Protein AF-A0AAW0PRA4-F1 (afdb_monomer)

pLDDT: mean 81.27, std 17.85, range [42.19, 98.56]

Solvent-accessible surface area (backbone atoms only — not comparable to full-atom values): 15685 Å² total; per-residue (Å²): 107,70,70,60,46,51,56,55,10,50,74,73,31,59,32,82,50,94,72,77,78,51,72,70,55,44,52,52,50,52,54,50,29,52,55,45,23,36,55,44,23,24,55,38,42,51,52,34,58,35,82,82,39,16,77,76,32,41,48,60,44,50,68,44,48,72,47,41,37,92,53,56,80,51,50,32,71,70,44,40,49,58,37,54,46,42,21,67,52,46,32,43,40,76,63,8,44,39,50,68,56,44,51,52,49,53,53,50,52,52,49,50,49,28,37,36,20,42,76,48,80,43,69,82,35,68,42,14,42,58,47,42,49,14,42,65,63,72,78,35,41,53,34,82,83,40,62,65,15,63,75,72,53,36,34,62,69,50,68,77,35,70,53,42,76,57,52,46,69,33,85,58,94,70,55,61,65,71,81,57,56,82,73,65,72,75,58,48,57,52,52,52,50,46,53,52,48,47,54,49,46,53,53,43,55,49,47,54,53,41,55,58,48,47,55,50,47,51,52,47,52,52,52,50,49,52,51,50,48,54,53,47,50,54,51,50,53,52,48,52,54,52,51,49,52,52,52,50,50,53,52,49,53,55,53,50,54,56,50,49,54,54,50,51,54,52,54,50,55,53,50,50,55,52,49,53,55,50,48,55,49,52,50,52,52,51,53,58,59,57,64,73,76,115

Structure (mmCIF, N/CA/C/O backbone):
data_AF-A0AAW0PRA4-F1
#
_entry.id   AF-A0AAW0PRA4-F1
#
loop_
_atom_site.group_PDB
_atom_site.id
_atom_site.type_symbol
_atom_site.label_atom_id
_atom_site.label_alt_id
_atom_site.label_comp_id
_atom_site.label_asym_id
_atom_site.label_entity_id
_atom_site.label_seq_id
_atom_site.pdbx_PDB_ins_code
_atom_site.Cartn_x
_atom_site.Cartn_y
_atom_site.Cartn_z
_atom_site.occupancy
_atom_site.B_iso_or_equiv
_atom_site.auth_seq_id
_atom_site.auth_comp_id
_atom_site.auth_asym_id
_atom_site.auth_atom_id
_atom_site.pdbx_PDB_model_num
ATOM 1 N N . MET A 1 1 ? 16.600 -15.112 -0.645 1.00 71.88 1 MET A N 1
ATOM 2 C CA . MET A 1 1 ? 15.653 -14.468 -1.584 1.00 71.88 1 MET A CA 1
ATOM 3 C C . MET A 1 1 ? 16.364 -13.743 -2.718 1.00 71.88 1 MET A C 1
ATOM 5 O O . MET A 1 1 ? 16.127 -14.129 -3.848 1.00 71.88 1 MET A O 1
ATOM 9 N N . VAL A 1 2 ? 17.264 -12.786 -2.457 1.00 82.88 2 VAL A N 1
ATOM 10 C CA . VAL A 1 2 ? 17.938 -11.990 -3.512 1.00 82.88 2 VAL A CA 1
ATOM 11 C C . VAL A 1 2 ? 18.655 -12.845 -4.568 1.00 82.88 2 VAL A C 1
ATOM 13 O O . VAL A 1 2 ? 18.430 -12.649 -5.754 1.00 82.88 2 VAL A O 1
ATOM 16 N N . VAL A 1 3 ? 19.438 -13.850 -4.158 1.00 88.12 3 VAL A N 1
ATOM 17 C CA . VAL A 1 3 ? 20.139 -14.756 -5.097 1.00 88.12 3 VAL A CA 1
ATOM 18 C C . VAL A 1 3 ? 19.158 -15.540 -5.977 1.00 88.12 3 VAL A C 1
ATOM 20 O O . VAL A 1 3 ? 19.337 -15.633 -7.186 1.00 88.12 3 VAL A O 1
ATOM 23 N N . ALA A 1 4 ? 18.080 -16.062 -5.388 1.00 89.38 4 ALA A N 1
ATOM 24 C CA . ALA A 1 4 ? 17.048 -16.773 -6.140 1.00 89.38 4 ALA A CA 1
ATOM 25 C C . ALA A 1 4 ? 16.318 -15.839 -7.121 1.00 89.38 4 ALA A C 1
ATOM 27 O O . ALA A 1 4 ? 16.113 -16.209 -8.271 1.00 89.38 4 ALA A O 1
ATOM 28 N N . ALA A 1 5 ? 15.983 -14.619 -6.690 1.00 89.94 5 ALA A N 1
ATOM 29 C CA . ALA A 1 5 ? 15.381 -13.603 -7.548 1.00 89.94 5 ALA A CA 1
ATOM 30 C C . ALA A 1 5 ? 16.302 -13.241 -8.722 1.00 89.94 5 ALA A C 1
ATOM 32 O O . ALA A 1 5 ? 15.838 -13.217 -9.854 1.00 89.94 5 ALA A O 1
ATOM 33 N N . TYR A 1 6 ? 17.605 -13.064 -8.481 1.00 92.19 6 TYR A N 1
ATOM 34 C CA . TYR A 1 6 ? 18.585 -12.817 -9.540 1.00 92.19 6 TYR A CA 1
ATOM 35 C C . TYR A 1 6 ? 18.597 -13.935 -10.587 1.00 92.19 6 TYR A C 1
ATOM 37 O O . TYR A 1 6 ? 18.527 -13.651 -11.781 1.00 92.19 6 TYR A O 1
ATOM 45 N N . HIS A 1 7 ? 18.636 -15.202 -10.164 1.00 93.06 7 HIS A N 1
ATOM 46 C CA . HIS A 1 7 ? 18.616 -16.325 -11.105 1.00 93.06 7 HIS A CA 1
ATOM 47 C C . HIS A 1 7 ? 17.304 -16.405 -11.896 1.00 93.06 7 HIS A C 1
ATOM 49 O O . HIS A 1 7 ? 17.339 -16.661 -13.096 1.00 93.06 7 HIS A O 1
ATOM 55 N N . LEU A 1 8 ? 16.162 -16.136 -11.255 1.00 92.69 8 LEU A N 1
ATOM 56 C CA . LEU A 1 8 ? 14.864 -16.086 -11.933 1.00 92.69 8 LEU A CA 1
ATOM 57 C C . LEU A 1 8 ? 14.794 -14.942 -12.951 1.00 92.69 8 LEU A C 1
ATOM 59 O O . LEU A 1 8 ? 14.368 -15.152 -14.083 1.00 92.69 8 LEU A O 1
ATOM 63 N N . MET A 1 9 ? 15.264 -13.753 -12.577 1.00 94.31 9 MET A N 1
ATOM 64 C CA . MET A 1 9 ? 15.320 -12.588 -13.463 1.00 94.31 9 MET A CA 1
ATOM 65 C C . MET A 1 9 ? 16.259 -12.834 -14.647 1.00 94.31 9 MET A C 1
ATOM 67 O O . MET A 1 9 ? 15.914 -12.512 -15.782 1.00 94.31 9 MET A O 1
ATOM 71 N N . SER A 1 10 ? 17.405 -13.473 -14.398 1.00 93.62 10 SER A N 1
ATOM 72 C CA . SER A 1 10 ? 18.413 -13.790 -15.418 1.00 93.62 10 SER A CA 1
ATOM 73 C C . SER A 1 10 ? 17.939 -14.818 -16.450 1.00 93.62 10 SER A C 1
ATOM 75 O O . SER A 1 10 ? 18.551 -14.952 -17.503 1.00 93.62 10 SER A O 1
ATOM 77 N N . TYR A 1 11 ? 16.850 -15.545 -16.177 1.00 91.12 11 TYR A N 1
ATOM 78 C CA . TYR A 1 11 ? 16.247 -16.448 -17.158 1.00 91.12 11 TYR A CA 1
ATOM 79 C C . TYR A 1 11 ? 15.533 -15.693 -18.291 1.00 91.12 11 TYR A C 1
ATOM 81 O O . TYR A 1 11 ? 15.436 -16.201 -19.405 1.00 91.12 11 TYR A O 1
ATOM 89 N N . ARG A 1 12 ? 15.018 -14.485 -18.014 1.00 87.56 12 ARG A N 1
ATOM 90 C CA . ARG A 1 12 ? 14.240 -13.682 -18.975 1.00 87.56 12 ARG A CA 1
ATOM 91 C C . ARG A 1 12 ? 14.937 -12.407 -19.436 1.00 87.56 12 ARG A C 1
ATOM 93 O O . ARG A 1 12 ? 14.607 -11.919 -20.512 1.00 87.56 12 ARG A O 1
ATOM 100 N N . GLY A 1 13 ? 15.856 -11.866 -18.643 1.00 90.62 13 GLY A N 1
ATOM 101 C CA . GLY A 1 13 ? 16.527 -10.601 -18.928 1.00 90.62 13 GLY A CA 1
ATOM 102 C C . GLY A 1 13 ? 17.963 -10.560 -18.417 1.00 90.62 13 GLY A C 1
ATOM 103 O O . GLY A 1 13 ? 18.515 -11.556 -17.956 1.00 90.62 13 GLY A O 1
ATOM 104 N N . GLN A 1 14 ? 18.574 -9.381 -18.500 1.00 92.31 14 GLN A N 1
ATOM 105 C CA . GLN A 1 14 ? 19.918 -9.110 -17.988 1.00 92.31 14 GLN A CA 1
ATOM 106 C C . GLN A 1 14 ? 19.820 -8.085 -16.849 1.00 92.31 14 GLN A C 1
ATOM 108 O O . GLN A 1 14 ? 20.067 -6.899 -17.065 1.00 92.31 14 GLN A O 1
ATOM 113 N N . PRO A 1 15 ? 19.447 -8.507 -15.625 1.00 92.94 15 PRO A N 1
ATOM 114 C CA . PRO A 1 15 ? 19.134 -7.581 -14.533 1.00 92.94 15 PRO A CA 1
ATOM 115 C C . PRO A 1 15 ? 20.314 -6.684 -14.130 1.00 92.94 15 PRO A C 1
ATOM 117 O O . PRO A 1 15 ? 20.101 -5.592 -13.612 1.00 92.94 15 PRO A O 1
ATOM 120 N N . CYS A 1 16 ? 21.549 -7.125 -14.380 1.00 94.19 16 CYS A N 1
ATOM 121 C CA . CYS A 1 16 ? 22.779 -6.376 -14.104 1.00 94.19 16 CYS A CA 1
ATOM 122 C C . CYS A 1 16 ? 23.637 -6.192 -15.368 1.00 94.19 16 CYS A C 1
ATOM 124 O O . CYS A 1 16 ? 24.865 -6.201 -15.283 1.00 94.19 16 CYS A O 1
ATOM 126 N N . GLY A 1 17 ? 23.000 -6.115 -16.541 1.00 93.69 17 GLY A N 1
ATOM 127 C CA . GLY A 1 17 ? 23.693 -5.807 -17.790 1.00 93.69 17 GLY A CA 1
ATOM 128 C C . GLY A 1 17 ? 24.329 -4.408 -17.762 1.00 93.69 17 GLY A C 1
ATOM 129 O O . GLY A 1 17 ? 23.911 -3.553 -16.985 1.00 93.69 17 GLY A O 1
ATOM 130 N N . PRO A 1 18 ? 25.356 -4.149 -18.587 1.00 94.75 18 PRO A N 1
ATOM 131 C CA . PRO A 1 18 ? 25.970 -2.823 -18.671 1.00 94.75 18 PRO A CA 1
ATOM 132 C C . PRO A 1 18 ? 25.086 -1.806 -19.412 1.00 94.75 18 PRO A C 1
ATOM 134 O O . PRO A 1 18 ? 25.256 -0.600 -19.240 1.00 94.75 18 PRO A O 1
ATOM 137 N N . GLU A 1 19 ? 24.157 -2.279 -20.247 1.00 95.31 19 GLU A N 1
ATOM 138 C CA . GLU A 1 19 ? 23.266 -1.439 -21.042 1.00 95.31 19 GLU A CA 1
ATOM 139 C C . GLU A 1 19 ? 22.001 -1.084 -20.258 1.00 95.31 19 GLU A C 1
ATOM 141 O O . GLU A 1 19 ? 21.289 -1.952 -19.751 1.00 95.31 19 GLU A O 1
ATOM 146 N N . LEU A 1 20 ? 21.705 0.214 -20.178 1.00 96.19 20 LEU A N 1
ATOM 147 C CA . LEU A 1 20 ? 20.492 0.696 -19.530 1.00 96.19 20 LEU A CA 1
ATOM 148 C C . LEU A 1 20 ? 19.258 0.428 -20.407 1.00 96.19 20 LEU A C 1
ATOM 150 O O . LEU A 1 20 ? 19.334 0.543 -21.633 1.00 96.19 20 LEU A O 1
ATOM 154 N N . PRO A 1 21 ? 18.094 0.151 -19.793 1.00 96.44 21 PRO A N 1
ATOM 155 C CA . PRO A 1 21 ? 16.845 0.058 -20.529 1.00 96.44 21 PRO A CA 1
ATOM 156 C C . PRO A 1 21 ? 16.523 1.403 -21.179 1.00 96.44 21 PRO A C 1
ATOM 158 O O . PRO A 1 21 ? 16.750 2.471 -20.602 1.00 96.44 21 PRO A O 1
ATOM 161 N N . THR A 1 22 ? 15.952 1.356 -22.381 1.00 96.94 22 THR A N 1
ATOM 162 C CA . THR A 1 22 ? 15.456 2.569 -23.034 1.00 96.94 22 THR A CA 1
ATOM 163 C C . THR A 1 22 ? 14.333 3.190 -22.204 1.00 96.94 22 THR A C 1
ATOM 165 O O . THR A 1 22 ? 13.608 2.496 -21.487 1.00 96.94 22 THR A O 1
ATOM 168 N N . PHE A 1 23 ? 14.145 4.503 -22.331 1.00 96.44 23 PHE A N 1
ATOM 169 C CA . PHE A 1 23 ? 13.105 5.226 -21.596 1.00 96.44 23 PHE A CA 1
ATOM 170 C C . PHE A 1 23 ? 11.704 4.615 -21.787 1.00 96.44 23 PHE A C 1
ATOM 172 O O . PHE A 1 23 ? 10.979 4.395 -20.819 1.00 96.44 23 PHE A O 1
ATOM 179 N N . HIS A 1 24 ? 11.340 4.281 -23.029 1.00 97.75 24 HIS A N 1
ATOM 180 C CA . HIS A 1 24 ? 10.039 3.684 -23.340 1.00 97.75 24 HIS A CA 1
ATOM 181 C C . HIS A 1 24 ? 9.880 2.279 -22.756 1.00 97.75 24 HIS A C 1
ATOM 183 O O . HIS A 1 24 ? 8.792 1.931 -22.300 1.00 97.75 24 HIS A O 1
ATOM 189 N N . TRP A 1 25 ? 10.957 1.488 -22.736 1.00 96.81 25 TRP A N 1
ATOM 190 C CA . TRP A 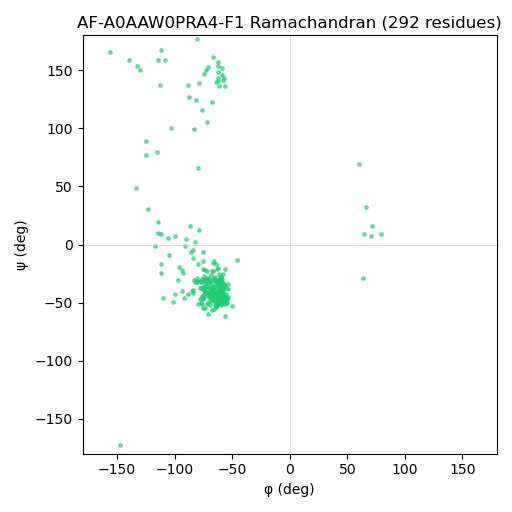1 25 ? 10.927 0.164 -22.126 1.00 96.81 25 TRP A CA 1
ATOM 191 C C . TRP A 1 25 ? 10.741 0.254 -20.613 1.00 96.81 25 TRP A C 1
ATOM 193 O O . TRP A 1 25 ? 9.848 -0.390 -20.071 1.00 96.81 25 TRP A O 1
ATOM 203 N N . ALA A 1 26 ? 11.504 1.125 -19.947 1.00 97.31 26 ALA A N 1
ATOM 204 C CA . ALA A 1 26 ? 11.350 1.363 -18.517 1.00 97.31 26 ALA A CA 1
ATOM 205 C C . ALA A 1 26 ? 9.921 1.820 -18.168 1.00 97.31 26 ALA A C 1
ATOM 207 O O . ALA A 1 26 ? 9.349 1.352 -17.189 1.00 97.31 26 ALA A O 1
ATOM 208 N N . LEU A 1 27 ? 9.303 2.679 -18.990 1.00 97.62 27 LEU A N 1
ATOM 209 C CA . LEU A 1 27 ? 7.916 3.112 -18.789 1.00 97.62 27 LEU A CA 1
ATOM 210 C C . LEU A 1 27 ? 6.905 1.960 -18.939 1.00 97.62 27 LEU A C 1
ATOM 212 O O . LEU A 1 27 ? 5.953 1.865 -18.157 1.00 97.62 27 LEU A O 1
ATOM 216 N N . LEU A 1 28 ? 7.110 1.077 -19.920 1.00 97.94 28 LEU A N 1
ATOM 217 C CA . LEU A 1 28 ? 6.283 -0.115 -20.108 1.00 97.94 28 LEU A CA 1
ATOM 218 C C . LEU A 1 28 ? 6.404 -1.067 -18.910 1.00 97.94 28 LEU A C 1
ATOM 220 O O . LEU A 1 28 ? 5.388 -1.537 -18.398 1.00 97.94 28 LEU A O 1
ATOM 224 N N . GLU A 1 29 ? 7.627 -1.310 -18.436 1.00 97.62 29 GLU A N 1
ATOM 225 C CA . GLU A 1 29 ? 7.888 -2.134 -17.254 1.00 97.62 29 GLU A CA 1
ATOM 226 C C . GLU A 1 29 ? 7.227 -1.549 -16.003 1.00 97.62 29 GLU A C 1
ATOM 228 O O . GLU A 1 29 ? 6.493 -2.261 -15.323 1.00 97.62 29 GLU A O 1
ATOM 233 N N . LEU A 1 30 ? 7.402 -0.248 -15.741 1.00 98.38 30 LEU A N 1
ATOM 234 C CA . LEU A 1 30 ? 6.765 0.442 -14.614 1.00 98.38 30 LEU A CA 1
ATOM 235 C C . LEU A 1 30 ? 5.236 0.329 -14.664 1.00 98.38 30 LEU A C 1
ATOM 237 O O . LEU A 1 30 ? 4.606 0.061 -13.644 1.00 98.38 30 LEU A O 1
ATOM 241 N N . THR A 1 31 ? 4.636 0.467 -15.849 1.00 97.94 31 THR A N 1
ATOM 242 C CA . THR A 1 31 ? 3.188 0.266 -16.028 1.00 97.94 31 THR A CA 1
ATOM 243 C C . THR A 1 31 ? 2.788 -1.170 -15.682 1.00 97.94 31 THR A C 1
ATOM 245 O O . THR A 1 31 ? 1.802 -1.393 -14.980 1.00 97.94 31 THR A O 1
ATOM 248 N N . GLY A 1 32 ? 3.574 -2.154 -16.129 1.00 98.19 32 GLY A N 1
ATOM 249 C CA . GLY A 1 32 ? 3.383 -3.557 -15.773 1.00 98.19 32 GLY A CA 1
ATOM 250 C C . GLY A 1 32 ? 3.481 -3.802 -14.265 1.00 98.19 32 GLY A C 1
ATOM 251 O O . GLY A 1 32 ? 2.643 -4.512 -13.711 1.00 98.19 32 GLY A O 1
ATOM 252 N N . PHE A 1 33 ? 4.453 -3.186 -13.588 1.00 98.50 33 PHE A N 1
ATOM 253 C CA . PHE A 1 33 ? 4.623 -3.310 -12.139 1.00 98.50 33 PHE A CA 1
ATOM 254 C C . PHE A 1 33 ? 3.414 -2.774 -11.378 1.00 98.50 33 PHE A C 1
ATOM 256 O O . PHE A 1 33 ? 2.905 -3.475 -10.511 1.00 98.50 33 PHE A O 1
ATOM 263 N N . VAL A 1 34 ? 2.907 -1.597 -11.755 1.00 98.06 34 VAL A N 1
ATOM 264 C CA . VAL A 1 34 ? 1.710 -0.991 -11.151 1.00 98.06 34 VAL A CA 1
ATOM 265 C C . VAL A 1 34 ? 0.487 -1.902 -11.289 1.00 98.06 34 VAL A C 1
ATOM 267 O O . VAL A 1 34 ? -0.262 -2.084 -10.333 1.00 98.06 34 VAL A O 1
ATOM 270 N N . ILE A 1 35 ? 0.280 -2.513 -12.461 1.00 98.19 35 ILE A N 1
ATOM 271 C CA . ILE A 1 35 ? -0.848 -3.435 -12.682 1.00 98.19 35 ILE A CA 1
ATOM 272 C C . ILE A 1 35 ? -0.707 -4.687 -11.807 1.00 98.19 35 ILE A C 1
ATOM 274 O O . ILE A 1 35 ? -1.680 -5.134 -11.198 1.00 98.19 35 ILE A O 1
ATOM 278 N N . ILE A 1 36 ? 0.497 -5.262 -11.748 1.00 98.31 36 ILE A N 1
ATOM 279 C CA . ILE A 1 36 ? 0.783 -6.449 -10.933 1.00 98.31 36 ILE A CA 1
ATOM 280 C C . ILE A 1 36 ? 0.593 -6.135 -9.443 1.00 98.31 36 ILE A C 1
ATOM 282 O O . ILE A 1 36 ? -0.039 -6.921 -8.736 1.00 98.31 36 ILE A O 1
ATOM 286 N N . GLU A 1 37 ? 1.096 -4.989 -8.981 1.00 98.25 37 GLU A N 1
ATOM 287 C CA . GLU A 1 37 ? 0.938 -4.515 -7.608 1.00 98.25 37 GLU A CA 1
ATOM 288 C C . GLU A 1 37 ? -0.540 -4.321 -7.261 1.00 98.25 37 GLU A C 1
ATOM 290 O O . GLU A 1 37 ? -0.992 -4.900 -6.279 1.00 98.25 37 GLU A O 1
ATOM 295 N N . GLU A 1 38 ? -1.316 -3.602 -8.083 1.00 97.88 38 GLU A N 1
ATOM 296 C CA . GLU A 1 38 ? -2.751 -3.375 -7.850 1.00 97.88 38 GLU A CA 1
ATOM 297 C C . GLU A 1 38 ? -3.499 -4.701 -7.673 1.00 97.88 38 GLU A C 1
ATOM 299 O O . GLU A 1 38 ? -4.259 -4.862 -6.717 1.00 97.88 38 GLU A O 1
ATOM 304 N N . VAL A 1 39 ? -3.253 -5.683 -8.548 1.00 98.50 39 VAL A N 1
ATOM 305 C CA . VAL A 1 39 ? -3.897 -7.002 -8.465 1.00 98.50 39 VAL A CA 1
ATOM 306 C C . VAL A 1 39 ? -3.500 -7.742 -7.197 1.00 98.50 39 VAL A C 1
ATOM 308 O O . VAL A 1 39 ? -4.365 -8.201 -6.446 1.00 98.50 39 VAL A O 1
ATOM 311 N N . LEU A 1 40 ? -2.201 -7.892 -6.957 1.00 98.44 40 LEU A N 1
ATOM 312 C CA . LEU A 1 40 ? -1.724 -8.724 -5.861 1.00 98.44 40 LEU A CA 1
ATOM 313 C C . LEU A 1 40 ? -2.004 -8.089 -4.505 1.00 98.44 40 LEU A C 1
ATOM 315 O O . LEU A 1 40 ? -2.501 -8.790 -3.623 1.00 98.44 40 LEU A O 1
ATOM 319 N N . PHE A 1 41 ? -1.760 -6.784 -4.366 1.00 98.19 41 PHE A N 1
ATOM 320 C CA . PHE A 1 41 ? -2.035 -6.041 -3.144 1.00 98.19 41 PHE A CA 1
ATOM 321 C C . PHE A 1 41 ? -3.523 -6.076 -2.811 1.00 98.19 41 PHE A C 1
ATOM 323 O O . PHE A 1 41 ? -3.878 -6.446 -1.697 1.00 98.19 41 PHE A O 1
ATOM 330 N N . TYR A 1 42 ? -4.413 -5.794 -3.771 1.00 98.56 42 TYR A N 1
ATOM 331 C CA . TYR A 1 42 ? -5.857 -5.808 -3.522 1.00 98.56 42 TYR A CA 1
ATOM 332 C C . TYR A 1 42 ? -6.328 -7.147 -2.938 1.00 98.56 42 TYR A C 1
ATOM 334 O O . TYR A 1 42 ? -7.020 -7.187 -1.914 1.00 98.56 42 TYR A O 1
ATOM 342 N N . TYR A 1 43 ? -5.952 -8.263 -3.570 1.00 98.50 43 TYR A N 1
ATOM 343 C CA . TYR A 1 43 ? -6.418 -9.579 -3.137 1.00 98.50 43 TYR A CA 1
ATOM 344 C C . TYR A 1 43 ? -5.739 -10.058 -1.854 1.00 98.50 43 TYR A C 1
ATOM 346 O O . TYR A 1 43 ? -6.424 -10.636 -1.005 1.00 98.50 43 TYR A O 1
ATOM 354 N N . SER A 1 44 ? -4.437 -9.815 -1.670 1.00 98.19 44 SER A N 1
ATOM 355 C CA . SER A 1 44 ? -3.756 -10.178 -0.425 1.00 98.19 44 SER A CA 1
ATOM 356 C C . SER A 1 44 ? -4.276 -9.335 0.737 1.00 98.19 44 SER A C 1
ATOM 358 O O . SER A 1 44 ? -4.666 -9.883 1.765 1.00 98.19 44 SER A O 1
ATOM 360 N N . HIS A 1 45 ? -4.391 -8.022 0.562 1.00 97.88 45 HIS A N 1
ATOM 361 C CA . HIS A 1 45 ? -4.896 -7.111 1.579 1.00 97.88 45 HIS A CA 1
ATOM 362 C C . HIS A 1 45 ? -6.325 -7.487 1.991 1.00 97.88 45 HIS A C 1
ATOM 364 O O . HIS A 1 45 ? -6.598 -7.714 3.173 1.00 97.88 45 HIS A O 1
ATOM 370 N N . ARG A 1 46 ? -7.224 -7.703 1.022 1.00 97.38 46 ARG A N 1
ATOM 371 C CA . ARG A 1 46 ? -8.594 -8.166 1.293 1.00 97.38 46 ARG A CA 1
ATOM 372 C C . ARG A 1 46 ? -8.637 -9.538 1.977 1.00 97.38 46 ARG A C 1
ATOM 374 O O . ARG A 1 46 ? -9.503 -9.767 2.823 1.00 97.38 46 ARG A O 1
ATOM 381 N N . LEU A 1 47 ? -7.715 -10.446 1.651 1.00 96.94 47 LEU A N 1
ATOM 382 C CA . LEU A 1 47 ? -7.573 -11.733 2.338 1.00 96.94 47 LEU A CA 1
ATOM 383 C C . LEU A 1 47 ? -7.169 -11.542 3.807 1.00 96.94 47 LEU A C 1
ATOM 385 O O . LEU A 1 47 ? -7.753 -12.180 4.682 1.00 96.94 47 LEU A O 1
ATOM 389 N N . PHE A 1 48 ? -6.224 -10.649 4.104 1.00 96.75 48 PHE A N 1
ATOM 390 C CA . PHE A 1 48 ? -5.809 -10.352 5.478 1.00 96.75 48 PHE A CA 1
ATOM 391 C C . PHE A 1 48 ? -6.907 -9.681 6.311 1.00 96.75 48 PHE A C 1
ATOM 393 O O . PHE A 1 48 ? -6.941 -9.869 7.526 1.00 96.75 48 PHE A O 1
ATOM 400 N N . HIS A 1 49 ? -7.878 -9.030 5.671 1.00 95.94 49 HIS A N 1
ATOM 401 C CA . HIS A 1 49 ? -9.122 -8.573 6.305 1.00 95.94 49 HIS A CA 1
ATOM 402 C C . HIS A 1 49 ? -10.145 -9.674 6.594 1.00 95.94 49 HIS A C 1
ATOM 404 O O . HIS A 1 49 ? -11.155 -9.432 7.260 1.00 95.94 49 HIS A O 1
ATOM 410 N N . HIS A 1 50 ? -9.911 -10.910 6.151 1.00 95.31 50 HIS A N 1
ATOM 411 C CA . HIS A 1 50 ? -10.787 -12.017 6.505 1.00 95.31 50 HIS A CA 1
ATOM 412 C C . HIS A 1 50 ? -10.798 -12.221 8.036 1.00 95.31 50 HIS A C 1
ATOM 414 O O . HIS A 1 50 ? -9.728 -12.268 8.648 1.00 95.31 50 HIS A O 1
ATOM 420 N N . PRO A 1 51 ? -11.958 -12.437 8.696 1.00 92.50 51 PRO A N 1
ATOM 421 C CA . PRO A 1 51 ? -12.071 -12.411 10.163 1.00 92.50 51 PRO A CA 1
ATOM 422 C C . PRO A 1 51 ? -11.157 -13.365 10.947 1.00 92.50 51 PRO A C 1
ATOM 424 O O . PRO A 1 51 ? -10.963 -13.183 12.152 1.00 92.50 51 PRO A O 1
ATOM 427 N N . SER A 1 52 ? -10.654 -14.424 10.308 1.00 95.06 52 SER A N 1
ATOM 428 C CA . SER A 1 52 ? -9.689 -15.358 10.903 1.00 95.06 52 SER A CA 1
ATOM 429 C C . SER A 1 52 ? -8.250 -14.847 10.872 1.00 95.06 52 SER A C 1
ATOM 431 O O . SER A 1 52 ? -7.492 -15.177 11.777 1.00 95.06 52 SER A O 1
ATOM 433 N N . LEU A 1 53 ? -7.885 -14.077 9.845 1.00 95.25 53 LEU A N 1
ATOM 434 C CA . LEU A 1 53 ? -6.539 -13.547 9.631 1.00 95.25 53 LEU A CA 1
ATOM 435 C C . LEU A 1 53 ? -6.404 -12.149 10.231 1.00 95.25 53 LEU A C 1
ATOM 437 O O . LEU A 1 53 ? -5.413 -11.883 10.907 1.00 95.25 53 LEU A O 1
ATOM 441 N N . TYR A 1 54 ? -7.438 -11.314 10.088 1.00 94.62 54 TYR A N 1
ATOM 442 C CA . TYR A 1 54 ? -7.446 -9.926 10.545 1.00 94.62 54 TYR A CA 1
ATOM 443 C C . TYR A 1 54 ? -6.992 -9.800 11.994 1.00 94.62 54 TYR A C 1
ATOM 445 O O . TYR A 1 54 ? -6.040 -9.098 12.304 1.00 94.62 54 TYR A O 1
ATOM 453 N N . LYS A 1 55 ? -7.619 -10.572 12.883 1.00 92.31 55 LYS A N 1
ATOM 454 C CA . LYS A 1 55 ? -7.386 -10.498 14.331 1.00 92.31 55 LYS A CA 1
ATOM 455 C C . LYS A 1 55 ? -5.950 -10.777 14.746 1.00 92.31 55 LYS A C 1
ATOM 457 O O . LYS A 1 55 ? -5.544 -10.314 15.803 1.00 92.31 55 LYS A O 1
ATOM 462 N N . VAL A 1 56 ? -5.249 -11.592 13.965 1.00 94.56 56 VAL A N 1
ATOM 463 C CA . VAL A 1 56 ? -3.913 -12.085 14.302 1.00 94.56 56 VAL A CA 1
ATOM 464 C C . VAL A 1 56 ? -2.846 -11.272 13.583 1.00 94.56 56 VAL A C 1
ATOM 466 O O . VAL A 1 56 ? -1.834 -10.943 14.186 1.00 94.56 56 VAL A O 1
ATOM 469 N N . TYR A 1 57 ? -3.071 -10.959 12.309 1.00 95.44 57 TYR A N 1
ATOM 470 C CA . TYR A 1 57 ? -2.032 -10.424 11.437 1.00 95.44 57 TYR A CA 1
ATOM 471 C C . TYR A 1 57 ? -2.270 -8.958 11.079 1.00 95.44 57 TYR A C 1
ATOM 473 O O . TYR A 1 57 ? -1.357 -8.160 11.214 1.00 95.44 57 TYR A O 1
ATOM 481 N N . HIS A 1 58 ? -3.495 -8.582 10.709 1.00 95.75 58 HIS A N 1
ATOM 482 C CA . HIS A 1 58 ? -3.753 -7.258 10.133 1.00 95.75 58 HIS A CA 1
ATOM 483 C C . HIS A 1 58 ? -4.231 -6.199 11.135 1.00 95.75 58 HIS A C 1
ATOM 485 O O . HIS A 1 58 ? -4.103 -5.000 10.912 1.00 95.75 58 HIS A O 1
ATOM 491 N N . LYS A 1 59 ? -4.743 -6.627 12.292 1.00 93.62 59 LYS A N 1
ATOM 492 C CA . LYS A 1 59 ? -5.191 -5.734 13.370 1.00 93.62 59 LYS A CA 1
ATOM 493 C C . LYS A 1 59 ? -4.067 -4.826 13.881 1.00 93.62 59 LYS A C 1
ATOM 495 O O . LYS A 1 59 ? -4.359 -3.727 14.331 1.00 93.62 59 LYS A O 1
ATOM 500 N N . GLN A 1 60 ? -2.813 -5.282 13.812 1.00 94.00 60 GLN A N 1
ATOM 501 C CA . GLN A 1 60 ? -1.638 -4.493 14.187 1.00 94.00 60 GLN A CA 1
ATOM 502 C C . GLN A 1 60 ? -1.425 -3.301 13.242 1.00 94.00 60 GLN A C 1
ATOM 504 O O . GLN A 1 60 ? -1.150 -2.203 13.708 1.00 94.00 60 GLN A O 1
ATOM 509 N N . HIS A 1 61 ? -1.583 -3.496 11.931 1.00 95.25 61 HIS A N 1
ATOM 510 C CA . HIS A 1 61 ? -1.498 -2.407 10.954 1.00 95.25 61 HIS A CA 1
ATOM 511 C C . HIS A 1 61 ? -2.579 -1.340 11.199 1.00 95.25 61 HIS A C 1
ATOM 513 O O . HIS A 1 61 ? -2.310 -0.143 11.174 1.00 95.25 61 HIS A O 1
ATOM 519 N N . HIS A 1 62 ? -3.782 -1.792 11.554 1.00 94.31 62 HIS A N 1
ATOM 520 C CA . HIS A 1 62 ? -4.945 -0.964 11.891 1.00 94.31 62 HIS A CA 1
ATOM 521 C C . HIS A 1 62 ? -4.934 -0.373 13.311 1.00 94.31 62 HIS A C 1
ATOM 523 O O . HIS A 1 62 ? -5.955 0.130 13.787 1.00 94.31 62 HIS A O 1
ATOM 529 N N . GLU A 1 63 ? -3.803 -0.436 14.019 1.00 91.56 63 GLU A N 1
ATOM 530 C CA . GLU A 1 63 ? -3.661 0.149 15.357 1.00 91.56 63 GLU A CA 1
ATOM 531 C C . GLU A 1 63 ? -3.844 1.681 15.328 1.00 91.56 63 GLU A C 1
ATOM 533 O O . GLU A 1 63 ? -4.468 2.242 16.234 1.00 91.56 63 GLU A O 1
ATOM 538 N N . TRP A 1 64 ? -3.410 2.350 14.250 1.00 88.38 64 TRP A N 1
ATOM 539 C CA . TRP A 1 64 ? -3.629 3.784 14.032 1.00 88.38 64 TRP A CA 1
ATOM 540 C C . TRP A 1 64 ? -4.743 4.028 13.019 1.00 88.38 64 TRP A C 1
ATOM 542 O O . TRP A 1 64 ? -4.516 4.061 11.818 1.00 88.38 64 TRP A O 1
ATOM 552 N N . THR A 1 65 ? -5.939 4.348 13.512 1.00 86.75 65 THR A N 1
ATOM 553 C CA . THR A 1 65 ? -7.068 4.755 12.651 1.00 86.75 65 THR A CA 1
ATOM 554 C C . THR A 1 65 ? -6.828 6.064 11.888 1.00 86.75 65 THR A C 1
ATOM 556 O O . THR A 1 65 ? -7.588 6.399 10.986 1.00 86.75 65 THR A O 1
ATOM 559 N N . ALA A 1 66 ? -5.837 6.845 12.321 1.00 88.12 66 ALA A N 1
ATOM 560 C CA . ALA A 1 66 ? -5.307 8.014 11.631 1.00 88.12 66 ALA A CA 1
ATOM 561 C C . ALA A 1 66 ? -3.795 7.779 11.484 1.00 88.12 66 ALA A C 1
ATOM 563 O O . ALA A 1 66 ? -3.051 8.076 12.428 1.00 88.12 66 ALA A O 1
ATOM 564 N N . PRO A 1 67 ? -3.362 7.129 10.392 1.00 88.06 67 PRO A N 1
ATOM 565 C CA . PRO A 1 67 ? -1.972 6.746 10.220 1.00 88.06 67 PRO A CA 1
ATOM 566 C C . PRO A 1 67 ? -1.070 7.976 10.061 1.00 88.06 67 PRO A C 1
ATOM 568 O O . PRO A 1 67 ? -1.518 9.085 9.773 1.00 88.06 67 PRO A O 1
ATOM 571 N N . ILE A 1 68 ? 0.225 7.761 10.291 1.00 92.00 68 ILE A N 1
ATOM 572 C CA . ILE A 1 68 ? 1.284 8.738 10.029 1.00 92.00 68 ILE A CA 1
ATOM 573 C C . ILE A 1 68 ? 2.394 8.061 9.221 1.00 92.00 68 ILE A C 1
ATOM 575 O O . ILE A 1 68 ? 2.641 6.865 9.368 1.00 92.00 68 ILE A O 1
ATOM 579 N N . GLY A 1 69 ? 3.112 8.819 8.390 1.00 91.56 69 GLY A N 1
ATOM 580 C CA . GLY A 1 69 ? 4.032 8.242 7.399 1.00 91.56 69 GLY A CA 1
ATOM 581 C C . GLY A 1 69 ? 5.113 7.331 7.998 1.00 91.56 69 GLY A C 1
ATOM 582 O O . GLY A 1 69 ? 5.456 6.316 7.405 1.00 91.56 69 GLY A O 1
ATOM 583 N N . ILE A 1 70 ? 5.603 7.624 9.209 1.00 91.69 70 ILE A N 1
ATOM 584 C CA . ILE A 1 70 ? 6.644 6.814 9.870 1.00 91.69 70 ILE A CA 1
ATOM 585 C C . ILE A 1 70 ? 6.166 5.409 10.276 1.00 91.69 70 ILE A C 1
ATOM 587 O O . ILE A 1 70 ? 6.987 4.504 10.402 1.00 91.69 70 ILE A O 1
ATOM 591 N N . VAL A 1 71 ? 4.854 5.204 10.453 1.00 92.06 71 VAL A N 1
ATOM 592 C CA . VAL A 1 71 ? 4.272 3.897 10.808 1.00 92.06 71 VAL A CA 1
ATOM 593 C C . VAL A 1 71 ? 3.691 3.153 9.601 1.00 92.06 71 VAL A C 1
ATOM 595 O O . VAL A 1 71 ? 3.091 2.100 9.783 1.00 92.06 71 VAL A O 1
ATOM 598 N N . CYS A 1 72 ? 3.889 3.639 8.368 1.00 91.88 72 CYS A N 1
ATOM 599 C CA . CYS A 1 72 ? 3.273 3.064 7.159 1.00 91.88 72 CYS A CA 1
ATOM 600 C C . CYS A 1 72 ? 3.609 1.580 6.914 1.00 91.88 72 CYS A C 1
ATOM 602 O O . CYS A 1 72 ? 2.831 0.854 6.304 1.00 91.88 72 CYS A O 1
ATOM 604 N N . ILE A 1 73 ? 4.751 1.110 7.423 1.00 90.56 73 ILE A N 1
ATOM 605 C CA . ILE A 1 73 ? 5.180 -0.294 7.338 1.00 90.56 73 ILE A CA 1
ATOM 606 C C . ILE A 1 73 ? 5.049 -1.052 8.662 1.00 90.56 73 ILE A C 1
ATOM 608 O O . ILE A 1 73 ? 5.483 -2.204 8.748 1.00 90.56 73 ILE A O 1
ATOM 612 N N . TYR A 1 74 ? 4.478 -0.433 9.699 1.00 93.81 74 TYR A N 1
ATOM 613 C CA . TYR A 1 74 ? 4.209 -1.118 10.955 1.00 93.81 74 TYR A CA 1
ATOM 614 C C . TYR A 1 74 ? 3.057 -2.102 10.750 1.00 93.81 74 TYR A C 1
ATOM 616 O O . TYR A 1 74 ? 1.894 -1.731 10.606 1.00 93.81 74 TYR A O 1
ATOM 624 N N . ALA A 1 75 ? 3.416 -3.378 10.692 1.00 95.44 75 ALA A N 1
ATOM 625 C CA . ALA A 1 75 ? 2.513 -4.478 10.413 1.00 95.44 75 ALA A CA 1
ATOM 626 C C . ALA A 1 75 ? 3.091 -5.774 10.986 1.00 95.44 75 ALA A C 1
ATOM 628 O O . ALA A 1 75 ? 4.283 -5.870 11.302 1.00 95.44 75 ALA A O 1
ATOM 629 N N . HIS A 1 76 ? 2.256 -6.804 11.078 1.00 97.25 76 HIS A N 1
ATOM 630 C CA . HIS A 1 76 ? 2.741 -8.123 11.454 1.00 97.25 76 HIS A CA 1
ATOM 631 C C . HIS A 1 76 ? 3.710 -8.660 10.375 1.00 97.25 76 HIS A C 1
ATOM 633 O O . HIS A 1 76 ? 3.407 -8.544 9.186 1.00 97.25 76 HIS A O 1
ATOM 639 N N . PRO A 1 77 ? 4.829 -9.336 10.721 1.00 96.81 77 PRO A N 1
ATOM 640 C CA . PRO A 1 77 ? 5.837 -9.764 9.739 1.00 96.81 77 PRO A CA 1
ATOM 641 C C . PRO A 1 77 ? 5.288 -10.589 8.565 1.00 96.81 77 PRO A C 1
ATOM 643 O O . PRO A 1 77 ? 5.711 -10.420 7.425 1.00 96.81 77 PRO A O 1
ATOM 646 N N . LEU A 1 78 ? 4.321 -11.472 8.833 1.00 96.38 78 LEU A N 1
ATOM 647 C CA . LEU A 1 78 ? 3.672 -12.279 7.793 1.00 96.38 78 LEU A CA 1
ATOM 648 C C . LEU A 1 78 ? 2.866 -11.432 6.796 1.00 96.38 78 LEU A C 1
ATOM 650 O O . LEU A 1 78 ? 2.918 -11.685 5.597 1.00 96.38 78 LEU A O 1
ATOM 654 N N . GLU A 1 79 ? 2.130 -10.439 7.291 1.00 96.12 79 GLU A N 1
ATOM 655 C CA . GLU A 1 79 ? 1.407 -9.494 6.442 1.00 96.12 79 GLU A CA 1
ATOM 656 C C . GLU A 1 79 ? 2.398 -8.647 5.646 1.00 96.12 79 GLU A C 1
ATOM 658 O O . GLU A 1 79 ? 2.249 -8.514 4.437 1.00 96.12 79 GLU A O 1
ATOM 663 N N . HIS A 1 80 ? 3.456 -8.154 6.296 1.00 96.19 80 HIS A N 1
ATOM 664 C CA . HIS A 1 80 ? 4.491 -7.374 5.632 1.00 96.19 80 HIS A CA 1
ATOM 665 C C . HIS A 1 80 ? 5.112 -8.143 4.455 1.00 96.19 80 HIS A C 1
ATOM 667 O O . HIS A 1 80 ? 5.249 -7.601 3.365 1.00 96.19 80 HIS A O 1
ATOM 673 N N . VAL A 1 81 ? 5.421 -9.431 4.626 1.00 96.19 81 VAL A N 1
ATOM 674 C CA . VAL A 1 81 ? 5.977 -10.260 3.545 1.00 96.19 81 VAL A CA 1
ATOM 675 C C . VAL A 1 81 ? 4.966 -10.478 2.414 1.00 96.19 81 VAL A C 1
ATOM 677 O O . VAL A 1 81 ? 5.328 -10.353 1.246 1.00 96.19 81 VAL A O 1
ATOM 680 N N . ILE A 1 82 ? 3.713 -10.819 2.737 1.00 97.12 82 ILE A N 1
ATOM 681 C CA . ILE A 1 82 ? 2.730 -11.264 1.735 1.00 97.12 82 ILE A CA 1
ATOM 682 C C . ILE A 1 82 ? 2.005 -10.099 1.057 1.00 97.12 82 ILE A C 1
ATOM 684 O O . ILE A 1 82 ? 1.769 -10.170 -0.144 1.00 97.12 82 ILE A O 1
ATOM 688 N N . SER A 1 83 ? 1.638 -9.057 1.798 1.00 95.62 83 SER A N 1
ATOM 689 C CA . SER A 1 83 ? 0.894 -7.912 1.269 1.00 95.62 83 SER A CA 1
ATOM 690 C C . SER A 1 83 ? 1.782 -6.732 0.912 1.00 95.62 83 SER A C 1
ATOM 692 O O . SER A 1 83 ? 1.452 -6.046 -0.036 1.00 95.62 83 SER A O 1
ATOM 694 N N . ASN A 1 84 ? 2.915 -6.502 1.584 1.00 94.06 84 ASN A N 1
ATOM 695 C CA . ASN A 1 84 ? 3.718 -5.302 1.303 1.00 94.06 84 ASN A CA 1
ATOM 696 C C . ASN A 1 84 ? 4.928 -5.623 0.413 1.00 94.06 84 ASN A C 1
ATOM 698 O O . ASN A 1 84 ? 5.139 -4.980 -0.608 1.00 94.06 84 ASN A O 1
ATOM 702 N N . MET A 1 85 ? 5.714 -6.649 0.749 1.00 95.19 85 MET A N 1
ATOM 703 C CA . MET A 1 85 ? 6.925 -6.986 -0.008 1.00 95.19 85 MET A CA 1
ATOM 704 C C . MET A 1 85 ? 6.623 -7.734 -1.308 1.00 95.19 85 MET A C 1
ATOM 706 O O . MET A 1 85 ? 7.196 -7.414 -2.347 1.00 95.19 85 MET A O 1
ATOM 710 N N . PHE A 1 86 ? 5.766 -8.759 -1.261 1.00 96.44 86 PHE A N 1
ATOM 711 C CA . PHE A 1 86 ? 5.543 -9.634 -2.412 1.00 96.44 86 PHE A CA 1
ATOM 712 C C . PHE A 1 86 ? 4.909 -8.915 -3.621 1.00 96.44 86 PHE A C 1
ATOM 714 O O . PHE A 1 86 ? 5.477 -9.050 -4.707 1.00 96.44 86 PHE A O 1
ATOM 721 N N . PRO A 1 87 ? 3.828 -8.115 -3.481 1.00 97.38 87 PRO A N 1
ATOM 722 C CA . PRO A 1 87 ? 3.229 -7.399 -4.612 1.00 97.38 87 PRO A CA 1
ATOM 723 C C . PRO A 1 87 ? 4.202 -6.432 -5.292 1.00 97.38 87 PRO A C 1
ATOM 725 O O . PRO A 1 87 ? 4.256 -6.379 -6.518 1.00 97.38 87 PRO A O 1
ATOM 728 N N . VAL A 1 88 ? 5.031 -5.742 -4.503 1.00 96.88 88 VAL A N 1
ATOM 729 C CA . VAL A 1 88 ? 6.028 -4.786 -5.003 1.00 96.88 88 VAL A CA 1
ATOM 730 C C . VAL A 1 88 ? 7.202 -5.495 -5.689 1.00 96.88 88 VAL A C 1
ATOM 732 O O . VAL A 1 88 ? 7.682 -5.033 -6.724 1.00 96.88 88 VAL A O 1
ATOM 735 N N . ALA A 1 89 ? 7.679 -6.618 -5.140 1.00 96.25 89 ALA A N 1
ATOM 736 C CA . ALA A 1 89 ? 8.886 -7.295 -5.621 1.00 96.25 89 ALA A CA 1
ATOM 737 C C . ALA A 1 89 ? 8.665 -8.168 -6.864 1.00 96.25 89 ALA A C 1
ATOM 739 O O . ALA A 1 89 ? 9.580 -8.357 -7.667 1.00 96.25 89 ALA A O 1
ATOM 740 N N . ILE A 1 90 ? 7.475 -8.749 -7.023 1.00 96.38 90 ILE A N 1
ATOM 741 C CA . ILE A 1 90 ? 7.254 -9.787 -8.035 1.00 96.38 90 ILE A CA 1
ATOM 742 C C . ILE A 1 90 ? 7.170 -9.238 -9.464 1.00 96.38 90 ILE A C 1
ATOM 744 O O . ILE A 1 90 ? 7.548 -9.949 -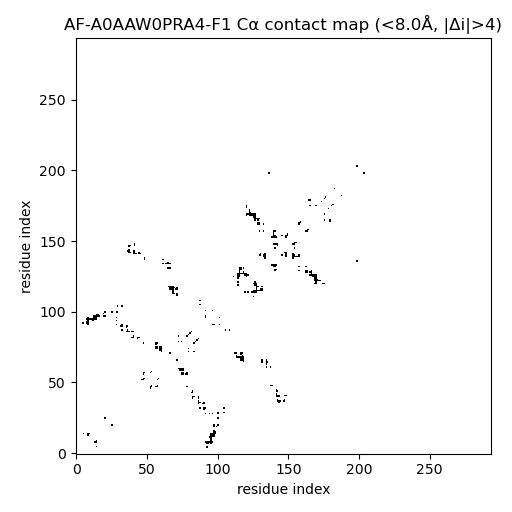10.390 1.00 96.38 90 ILE A O 1
ATOM 748 N N . GLY A 1 91 ? 6.757 -7.981 -9.659 1.00 96.88 91 GLY A N 1
ATOM 749 C CA . GLY A 1 91 ? 6.738 -7.329 -10.975 1.00 96.88 91 GLY A CA 1
ATOM 750 C C . GLY A 1 91 ? 8.114 -7.342 -11.659 1.00 96.88 91 GLY A C 1
ATOM 751 O O . GLY A 1 91 ? 8.257 -7.997 -12.697 1.00 96.88 91 GLY A O 1
ATOM 752 N N . PRO A 1 92 ? 9.146 -6.716 -11.058 1.00 97.06 92 PRO A N 1
ATOM 753 C CA . PRO A 1 92 ? 10.516 -6.758 -11.575 1.00 97.06 92 PRO A CA 1
ATOM 754 C C . PRO A 1 92 ? 11.058 -8.177 -11.773 1.00 97.06 92 PRO A C 1
ATOM 756 O O . PRO A 1 92 ? 11.744 -8.451 -12.759 1.00 97.06 92 PRO A O 1
ATOM 759 N N . VAL A 1 93 ? 10.724 -9.104 -10.865 1.00 96.12 93 VAL A N 1
ATOM 760 C CA . VAL A 1 93 ? 11.167 -10.504 -10.961 1.00 96.12 93 VAL A CA 1
ATOM 761 C C . VAL A 1 93 ? 10.562 -11.204 -12.175 1.00 96.12 93 VAL A C 1
ATOM 763 O O . VAL A 1 93 ? 11.284 -11.853 -12.930 1.00 96.12 93 VAL A O 1
ATOM 766 N N . LEU A 1 94 ? 9.251 -11.066 -12.386 1.00 95.31 94 LEU A N 1
ATOM 767 C CA . LEU A 1 94 ? 8.544 -11.702 -13.498 1.00 95.31 94 LEU A CA 1
ATOM 768 C C . LEU A 1 94 ? 8.982 -11.153 -14.852 1.00 95.31 94 LEU A C 1
ATOM 770 O O . LEU A 1 94 ? 9.040 -11.916 -15.818 1.00 95.31 94 LEU A O 1
ATOM 774 N N . LEU A 1 95 ? 9.264 -9.854 -14.927 1.00 95.69 95 LEU A N 1
ATOM 775 C CA . LEU A 1 95 ? 9.680 -9.175 -16.153 1.00 95.69 95 LEU A CA 1
ATOM 776 C C . LEU A 1 95 ? 11.191 -9.293 -16.420 1.00 95.69 95 LEU A C 1
ATOM 778 O O . LEU A 1 95 ? 11.619 -9.026 -17.537 1.00 95.69 95 LEU A O 1
ATOM 782 N N . GLY A 1 96 ? 11.986 -9.769 -15.452 1.00 95.94 96 GLY A N 1
ATOM 783 C CA . GLY A 1 96 ? 13.441 -9.891 -15.601 1.00 95.94 96 GLY A CA 1
ATOM 784 C C . GLY A 1 96 ? 14.136 -8.532 -15.715 1.00 95.94 96 GLY A C 1
ATOM 785 O O . GLY A 1 96 ? 15.131 -8.403 -16.427 1.00 95.94 96 GLY A O 1
ATOM 786 N N . SER A 1 97 ? 13.576 -7.521 -15.052 1.00 97.00 97 SER A N 1
ATOM 787 C CA . SER A 1 97 ? 13.878 -6.115 -15.306 1.00 97.00 97 SER A CA 1
ATOM 788 C C . SER A 1 97 ? 15.269 -5.695 -14.850 1.00 97.00 97 SER A C 1
ATOM 790 O O . SER A 1 97 ? 15.839 -6.232 -13.898 1.00 97.00 97 SER A O 1
ATOM 792 N N . HIS A 1 98 ? 15.809 -4.678 -15.520 1.00 97.38 98 HIS A N 1
ATOM 793 C CA . HIS A 1 98 ? 17.105 -4.112 -15.170 1.00 97.38 98 HIS A CA 1
ATOM 794 C C . HIS A 1 98 ? 17.091 -3.507 -13.753 1.00 97.38 98 HIS A C 1
ATOM 796 O O . HIS A 1 98 ? 16.071 -2.984 -13.282 1.00 97.38 98 HIS A O 1
ATOM 802 N N . ILE A 1 99 ? 18.235 -3.543 -13.065 1.00 95.88 99 ILE A N 1
ATOM 803 C CA . ILE A 1 99 ? 18.371 -3.043 -11.693 1.00 95.88 99 ILE A CA 1
ATOM 804 C C . ILE A 1 99 ? 18.038 -1.552 -11.585 1.00 95.88 99 ILE A C 1
ATOM 806 O O . ILE A 1 99 ? 17.466 -1.135 -10.586 1.00 95.88 99 ILE A O 1
ATOM 810 N N . SER A 1 100 ? 18.306 -0.752 -12.622 1.00 96.81 100 SER A N 1
ATOM 811 C CA . SER A 1 100 ? 17.947 0.674 -12.629 1.00 96.81 100 SER A CA 1
ATOM 812 C C . SER A 1 100 ? 16.430 0.897 -12.573 1.00 96.81 100 SER A C 1
ATOM 814 O O . SER A 1 100 ? 15.970 1.646 -11.712 1.00 96.81 100 SER A O 1
ATOM 816 N N . THR A 1 101 ? 15.645 0.221 -13.425 1.00 97.75 101 THR A N 1
ATOM 817 C CA . THR A 1 101 ? 14.171 0.295 -13.395 1.00 97.75 101 THR A CA 1
ATOM 818 C C . THR A 1 101 ? 13.631 -0.262 -12.082 1.00 97.75 101 THR A C 1
ATOM 820 O O . THR A 1 101 ? 12.736 0.325 -11.480 1.00 97.75 101 THR A O 1
ATOM 823 N N . THR A 1 102 ? 14.212 -1.364 -11.600 1.00 97.00 102 THR A N 1
ATOM 824 C CA . THR A 1 102 ? 13.823 -2.006 -10.335 1.00 97.00 102 THR A CA 1
ATOM 825 C C . THR A 1 102 ? 14.051 -1.084 -9.132 1.00 97.00 102 THR A C 1
ATOM 827 O O . THR A 1 102 ? 13.172 -0.938 -8.286 1.00 97.00 102 THR A O 1
ATOM 830 N N . CYS A 1 103 ? 15.207 -0.419 -9.057 1.00 97.12 103 CYS A N 1
ATOM 831 C CA . CYS A 1 103 ? 15.512 0.539 -7.995 1.00 97.12 103 CYS A CA 1
ATOM 832 C C . CYS A 1 103 ? 14.580 1.752 -8.046 1.00 97.12 103 CYS A C 1
ATOM 834 O O . CYS A 1 103 ? 14.038 2.141 -7.013 1.00 97.12 103 CYS A O 1
ATOM 836 N N . LEU A 1 104 ? 14.350 2.316 -9.240 1.00 97.75 104 LEU A N 1
ATOM 837 C CA . LEU A 1 104 ? 13.401 3.415 -9.422 1.00 97.75 104 LEU A CA 1
ATOM 838 C C . LEU A 1 104 ? 11.999 3.018 -8.940 1.00 97.75 104 LEU A C 1
ATOM 840 O O . LEU A 1 104 ? 11.376 3.764 -8.188 1.00 97.75 104 LEU A O 1
ATOM 844 N N . TRP A 1 105 ? 11.534 1.827 -9.320 1.00 98.25 105 TRP A N 1
ATOM 845 C CA . TRP A 1 105 ? 10.252 1.279 -8.887 1.00 98.25 105 TRP A CA 1
ATOM 846 C C . TRP A 1 105 ? 10.140 1.189 -7.363 1.00 98.25 105 TRP A C 1
ATOM 848 O O . TRP A 1 105 ? 9.177 1.694 -6.793 1.00 98.25 105 TRP A O 1
ATOM 858 N N . TYR A 1 106 ? 11.136 0.619 -6.681 1.00 97.44 106 TYR A N 1
ATOM 859 C CA . TYR A 1 106 ? 11.107 0.520 -5.220 1.00 97.44 106 TYR A CA 1
ATOM 860 C C . TYR A 1 106 ? 11.124 1.887 -4.533 1.00 97.44 106 TYR A C 1
ATOM 862 O O . TYR A 1 106 ? 10.419 2.071 -3.542 1.00 97.44 106 TYR A O 1
ATOM 870 N N . CYS A 1 107 ? 11.857 2.870 -5.065 1.00 97.56 107 CYS A N 1
ATOM 871 C CA . CYS A 1 107 ? 11.785 4.241 -4.564 1.00 97.56 107 CYS A CA 1
ATOM 872 C C . CYS A 1 107 ? 10.369 4.819 -4.705 1.00 97.56 107 CYS A C 1
ATOM 874 O O . CYS A 1 107 ? 9.845 5.381 -3.743 1.00 97.56 107 CYS A O 1
ATOM 876 N N . LEU A 1 108 ? 9.733 4.649 -5.868 1.00 96.69 108 LEU A N 1
ATOM 877 C CA . LEU A 1 108 ? 8.365 5.115 -6.111 1.00 96.69 108 LEU A CA 1
ATOM 878 C C . LEU A 1 108 ? 7.351 4.417 -5.194 1.00 96.69 108 LEU A C 1
ATOM 880 O O . LEU A 1 108 ? 6.516 5.095 -4.602 1.00 96.69 108 LEU A O 1
ATOM 884 N N . ALA A 1 109 ? 7.456 3.098 -5.015 1.00 96.62 109 ALA A N 1
ATOM 885 C CA . ALA A 1 109 ? 6.574 2.323 -4.143 1.00 96.62 109 ALA A CA 1
ATOM 886 C C . ALA A 1 109 ? 6.696 2.747 -2.667 1.00 96.62 109 ALA A C 1
ATOM 888 O O . ALA A 1 109 ? 5.688 2.920 -1.977 1.00 96.62 109 ALA A O 1
ATOM 889 N N . LEU A 1 110 ? 7.921 2.991 -2.182 1.00 95.75 110 LEU A N 1
ATOM 890 C CA . LEU A 1 110 ? 8.164 3.479 -0.819 1.00 95.75 110 LEU A CA 1
ATOM 891 C C . LEU A 1 110 ? 7.620 4.896 -0.608 1.00 95.75 110 LEU A C 1
ATOM 893 O O . LEU A 1 110 ? 6.997 5.168 0.422 1.00 95.75 110 LEU A O 1
ATOM 897 N N . VAL A 1 111 ? 7.818 5.793 -1.580 1.00 95.38 111 VAL A N 1
ATOM 898 C CA . VAL A 1 111 ? 7.239 7.144 -1.540 1.00 95.38 111 VAL A CA 1
ATOM 899 C C . VAL A 1 111 ? 5.715 7.063 -1.544 1.00 95.38 111 VAL A C 1
ATOM 901 O O . VAL A 1 111 ? 5.087 7.667 -0.681 1.00 95.38 111 VAL A O 1
ATOM 904 N N . SER A 1 112 ? 5.128 6.273 -2.446 1.00 95.19 112 SER A N 1
ATOM 905 C CA . SER A 1 112 ? 3.679 6.059 -2.544 1.00 95.19 112 SER A CA 1
ATOM 906 C C . SER A 1 112 ? 3.087 5.570 -1.218 1.00 95.19 112 SER A C 1
ATOM 908 O O . SER A 1 112 ? 2.180 6.201 -0.678 1.00 95.19 112 SER A O 1
ATOM 910 N N . THR A 1 113 ? 3.683 4.530 -0.625 1.00 95.62 113 THR A N 1
ATOM 911 C CA . THR A 1 113 ? 3.263 3.968 0.672 1.00 95.62 113 THR A CA 1
ATOM 912 C C . THR A 1 113 ? 3.372 4.992 1.803 1.00 95.62 113 THR A C 1
ATOM 914 O O . THR A 1 113 ? 2.499 5.078 2.664 1.00 95.62 113 THR A O 1
ATOM 917 N N . THR A 1 114 ? 4.436 5.796 1.813 1.00 96.38 114 THR A N 1
ATOM 918 C CA . THR A 1 114 ? 4.623 6.832 2.838 1.00 96.38 114 THR A CA 1
ATOM 919 C C . THR A 1 114 ? 3.575 7.931 2.698 1.00 96.38 114 THR A C 1
ATOM 921 O O . THR A 1 114 ? 2.982 8.348 3.692 1.00 96.38 114 THR A O 1
ATOM 924 N N . VAL A 1 115 ? 3.329 8.391 1.467 1.00 95.75 115 VAL A N 1
ATOM 925 C CA . VAL A 1 115 ? 2.352 9.441 1.159 1.00 95.75 115 VAL A CA 1
ATOM 926 C C . VAL A 1 115 ? 0.936 8.976 1.480 1.00 95.75 115 VAL A C 1
ATOM 928 O O . VAL A 1 115 ? 0.194 9.733 2.093 1.00 95.75 115 VAL A O 1
ATOM 931 N N . SER A 1 116 ? 0.573 7.728 1.174 1.00 95.38 116 SER A N 1
ATOM 932 C CA . SER A 1 116 ? -0.770 7.200 1.452 1.00 95.38 116 SER A CA 1
ATOM 933 C C . SER A 1 116 ? -1.104 7.094 2.946 1.00 95.38 116 SER A C 1
ATOM 935 O O . SER A 1 116 ? -2.265 6.919 3.291 1.00 95.38 116 SER A O 1
ATOM 937 N N . HIS A 1 117 ? -0.102 7.198 3.824 1.00 96.00 117 HIS A N 1
ATOM 938 C CA . HIS A 1 117 ? -0.242 7.123 5.281 1.00 96.00 117 HIS A CA 1
ATOM 939 C C . HIS A 1 117 ? 0.152 8.416 5.992 1.00 96.00 117 HIS A C 1
ATOM 941 O O . HIS A 1 117 ? 0.140 8.457 7.219 1.00 96.00 117 HIS A O 1
ATOM 947 N N . CYS A 1 118 ? 0.596 9.457 5.283 1.00 93.50 118 CYS A N 1
ATOM 948 C CA . CYS A 1 118 ? 1.136 10.637 5.954 1.00 93.50 118 CYS A CA 1
ATOM 949 C C . CYS A 1 118 ? 0.047 11.572 6.494 1.00 93.50 118 CYS A C 1
ATOM 951 O O . CYS A 1 118 ? 0.358 12.411 7.335 1.00 93.50 118 CYS A O 1
ATOM 953 N N . GLY A 1 119 ? -1.197 11.435 6.023 1.00 90.19 119 GLY A N 1
ATOM 954 C CA . GLY A 1 119 ? -2.317 12.308 6.383 1.00 90.19 119 GLY A CA 1
ATOM 955 C C . GLY A 1 119 ? -2.215 13.726 5.803 1.00 90.19 119 GLY A C 1
ATOM 956 O O . GLY A 1 119 ? -3.021 14.593 6.143 1.00 90.19 119 GLY A O 1
ATOM 957 N N . TYR A 1 120 ? -1.235 13.987 4.927 1.00 90.69 120 TYR A N 1
ATOM 958 C CA . TYR A 1 120 ? -1.022 15.281 4.281 1.00 90.69 120 TYR A CA 1
ATOM 959 C C . TYR A 1 120 ? -1.286 15.207 2.778 1.00 90.69 120 TYR A C 1
ATOM 961 O O . TYR A 1 120 ? -0.820 14.307 2.085 1.00 90.69 120 TYR A O 1
ATOM 969 N N . HIS A 1 121 ? -1.965 16.226 2.254 1.00 92.25 121 HIS A N 1
ATOM 970 C CA . HIS A 1 121 ? -2.039 16.464 0.816 1.00 92.25 121 HIS A CA 1
ATOM 971 C C . HIS A 1 121 ? -0.792 17.225 0.384 1.00 92.25 121 HIS A C 1
ATOM 973 O O . HIS A 1 121 ? -0.696 18.435 0.583 1.00 92.25 121 HIS A O 1
ATOM 979 N N . LEU A 1 122 ? 0.181 16.502 -0.161 1.00 91.44 122 LEU A N 1
ATOM 980 C CA . LEU A 1 122 ? 1.414 17.093 -0.662 1.00 91.44 122 LEU A CA 1
ATOM 981 C C . LEU A 1 122 ? 1.242 17.500 -2.135 1.00 91.44 122 LEU A C 1
ATOM 983 O O . LEU A 1 122 ? 0.664 16.728 -2.906 1.00 91.44 122 LEU A O 1
ATOM 987 N N . PRO A 1 123 ? 1.730 18.685 -2.552 1.00 90.75 123 PRO A N 1
ATOM 988 C CA . PRO A 1 123 ? 1.632 19.112 -3.941 1.00 90.75 123 PRO A CA 1
ATOM 989 C C . PRO A 1 123 ? 2.263 18.098 -4.901 1.00 90.75 123 PRO A C 1
ATOM 991 O O . PRO A 1 123 ? 3.359 17.600 -4.650 1.00 90.75 123 PRO A O 1
ATOM 994 N N . PHE A 1 124 ? 1.575 17.827 -6.011 1.00 91.00 124 PHE A N 1
ATOM 995 C CA . PHE A 1 124 ? 2.003 16.916 -7.083 1.00 91.00 124 PHE A CA 1
ATOM 996 C C . PHE A 1 124 ? 2.132 15.436 -6.700 1.00 91.00 124 PHE A C 1
ATOM 998 O O . PHE A 1 124 ? 2.613 14.639 -7.505 1.00 91.00 124 PHE A O 1
ATOM 1005 N N . LEU A 1 125 ? 1.672 15.053 -5.508 1.00 93.00 125 LEU A N 1
ATOM 1006 C CA . LEU A 1 125 ? 1.671 13.673 -5.038 1.00 93.00 125 LEU A CA 1
ATOM 1007 C C . LEU A 1 125 ? 0.234 13.146 -4.867 1.00 93.00 125 LEU A C 1
ATOM 1009 O O . LEU A 1 125 ? -0.712 13.936 -4.767 1.00 93.00 125 LEU A O 1
ATOM 1013 N N . PRO A 1 126 ? 0.044 11.813 -4.861 1.00 92.94 126 PRO A N 1
ATOM 1014 C CA . PRO A 1 126 ? -1.264 11.207 -4.633 1.00 92.94 126 PRO A CA 1
ATOM 1015 C C . PRO A 1 126 ? -1.871 11.595 -3.278 1.00 92.94 126 PRO A C 1
ATOM 1017 O O . PRO A 1 126 ? -1.161 11.859 -2.310 1.00 92.94 126 PRO A O 1
ATOM 1020 N N . SER A 1 127 ? -3.202 11.606 -3.204 1.00 94.31 127 SER A N 1
ATOM 1021 C CA . SER A 1 127 ? -3.931 11.901 -1.965 1.00 94.31 127 SER A CA 1
ATOM 1022 C C . SER A 1 127 ? -3.962 10.682 -1.023 1.00 94.31 127 SER A C 1
ATOM 1024 O O . SER A 1 127 ? -4.229 9.572 -1.494 1.00 94.31 127 SER A O 1
ATOM 1026 N N . PRO A 1 128 ? -3.783 10.869 0.303 1.00 94.94 128 PRO A N 1
ATOM 1027 C CA . PRO A 1 128 ? -3.898 9.791 1.291 1.00 94.94 128 PRO A CA 1
ATOM 1028 C C . PRO A 1 128 ? -5.344 9.364 1.593 1.00 94.94 128 PRO A C 1
ATOM 1030 O O . PRO A 1 128 ? -5.560 8.293 2.155 1.00 94.94 128 PRO A O 1
ATOM 1033 N N . GLU A 1 129 ? -6.348 10.153 1.188 1.00 95.44 129 GLU A N 1
ATOM 1034 C CA . GLU A 1 129 ? -7.752 10.016 1.626 1.00 95.44 129 GLU A CA 1
ATOM 1035 C C . GLU A 1 129 ? -8.339 8.610 1.418 1.00 95.44 129 GLU A C 1
ATOM 1037 O O . GLU A 1 129 ? -9.149 8.146 2.221 1.00 95.44 129 GLU A O 1
ATOM 1042 N N . PHE A 1 130 ? -7.934 7.910 0.352 1.00 96.25 130 PHE A N 1
ATOM 1043 C CA . PHE A 1 130 ? -8.413 6.558 0.057 1.00 96.25 130 PHE A CA 1
ATOM 1044 C C . PHE A 1 130 ? -7.986 5.548 1.128 1.00 96.25 130 PHE A C 1
ATOM 1046 O O . PHE A 1 130 ? -8.808 4.770 1.619 1.00 96.25 130 PHE A O 1
ATOM 1053 N N . HIS A 1 131 ? -6.712 5.589 1.518 1.00 96.19 131 HIS A N 1
ATOM 1054 C CA . HIS A 1 131 ? -6.154 4.681 2.510 1.00 96.19 131 HIS A CA 1
ATOM 1055 C C . HIS A 1 131 ? -6.455 5.149 3.943 1.00 96.19 131 HIS A C 1
ATOM 1057 O O . HIS A 1 131 ? -6.749 4.333 4.814 1.00 96.19 131 HIS A O 1
ATOM 1063 N N . ASP A 1 132 ? -6.545 6.455 4.187 1.00 95.06 132 ASP A N 1
ATOM 1064 C CA . ASP A 1 132 ? -7.061 6.977 5.458 1.00 95.06 132 ASP A CA 1
ATOM 1065 C C . ASP A 1 132 ? -8.509 6.517 5.703 1.00 95.06 132 ASP A C 1
ATOM 1067 O O . ASP A 1 132 ? -8.879 6.100 6.806 1.00 95.06 132 ASP A O 1
ATOM 1071 N N . PHE A 1 133 ? -9.350 6.518 4.661 1.00 95.50 133 PHE A N 1
ATOM 1072 C CA . PHE A 1 133 ? -10.705 5.981 4.760 1.00 95.50 133 PHE A CA 1
ATOM 1073 C C . PHE A 1 133 ? -10.715 4.472 5.033 1.00 95.50 133 PHE A C 1
ATOM 1075 O O . PHE A 1 133 ? -11.586 3.987 5.767 1.00 95.50 133 PHE A O 1
ATOM 1082 N N . HIS A 1 134 ? -9.741 3.743 4.486 1.00 96.69 134 HIS A N 1
ATOM 1083 C CA . HIS A 1 134 ? -9.524 2.335 4.784 1.00 96.69 134 HIS A CA 1
ATOM 1084 C C . HIS A 1 134 ? -9.236 2.108 6.278 1.00 96.69 134 HIS A C 1
ATOM 1086 O O . HIS A 1 134 ? -9.967 1.353 6.915 1.00 96.69 134 HIS A O 1
ATOM 1092 N N . HIS A 1 135 ? -8.270 2.817 6.870 1.00 94.62 135 HIS A N 1
ATOM 1093 C CA . HIS A 1 135 ? -7.967 2.755 8.315 1.00 94.62 135 HIS A CA 1
ATOM 1094 C C . HIS A 1 135 ? -9.141 3.183 9.206 1.00 94.62 135 HIS A C 1
ATOM 1096 O O . HIS A 1 135 ? -9.302 2.707 10.330 1.00 94.62 135 HIS A O 1
ATOM 1102 N N . LEU A 1 136 ? -10.018 4.057 8.705 1.00 92.12 136 LEU A N 1
ATOM 1103 C CA . LEU A 1 136 ? -11.209 4.494 9.432 1.00 92.12 136 LEU A CA 1
ATOM 1104 C C . LEU A 1 136 ? -12.345 3.454 9.426 1.00 92.12 136 LEU A C 1
ATOM 1106 O O . LEU A 1 136 ? -13.115 3.369 10.392 1.00 92.12 136 LEU A O 1
ATOM 1110 N N . ARG A 1 137 ? -12.537 2.736 8.312 1.00 90.81 137 ARG A N 1
ATOM 1111 C CA . ARG A 1 137 ? -13.707 1.863 8.086 1.00 90.81 137 ARG A CA 1
ATOM 1112 C C . ARG A 1 137 ? -13.389 0.374 8.056 1.00 90.81 137 ARG A C 1
ATOM 1114 O O . ARG A 1 137 ? -14.321 -0.412 8.214 1.00 90.81 137 ARG A O 1
ATOM 1121 N N . PHE A 1 138 ? -12.128 -0.009 7.890 1.00 91.00 138 PHE A N 1
ATOM 1122 C CA . PHE A 1 138 ? -11.577 -1.371 7.860 1.00 91.00 138 PHE A CA 1
ATOM 1123 C C . PHE A 1 138 ? -12.073 -2.261 6.705 1.00 91.00 138 PHE A C 1
ATOM 1125 O O . PHE A 1 138 ? -11.362 -3.149 6.256 1.00 91.00 138 PHE A O 1
ATOM 1132 N N . ASN A 1 139 ? -13.289 -2.058 6.195 1.00 91.12 139 ASN A N 1
ATOM 1133 C CA . ASN A 1 139 ? -13.937 -2.957 5.236 1.00 91.12 139 ASN A CA 1
ATOM 1134 C C . ASN A 1 139 ? -14.168 -2.353 3.840 1.00 91.12 139 ASN A C 1
ATOM 1136 O O . ASN A 1 139 ? -15.032 -2.826 3.097 1.00 91.12 139 ASN A O 1
ATOM 1140 N N . GLN A 1 140 ? -13.448 -1.287 3.500 1.00 94.19 140 GLN A N 1
ATOM 1141 C CA . GLN A 1 140 ? -13.543 -0.566 2.226 1.00 94.19 140 GLN A CA 1
ATOM 1142 C C . GLN A 1 140 ? -12.140 -0.174 1.755 1.00 94.19 140 GLN A C 1
ATOM 1144 O O . GLN A 1 140 ? -11.262 -0.051 2.600 1.00 94.19 140 GLN A O 1
ATOM 1149 N N . CYS A 1 141 ? -11.959 0.087 0.460 1.00 97.25 141 CYS A N 1
ATOM 1150 C CA . CYS A 1 141 ? -10.734 0.655 -0.116 1.00 97.25 141 CYS A CA 1
ATOM 1151 C C . CYS A 1 141 ? -9.475 -0.207 0.121 1.00 97.25 141 CYS A C 1
ATOM 1153 O O . CYS A 1 141 ? -8.605 0.155 0.906 1.00 97.25 141 CYS A O 1
ATOM 1155 N N . TYR A 1 142 ? -9.387 -1.374 -0.520 1.00 97.56 142 TYR A N 1
ATOM 1156 C CA . TYR A 1 142 ? -8.286 -2.329 -0.320 1.00 97.56 142 TYR A CA 1
ATOM 1157 C C . TYR A 1 142 ? -7.111 -2.166 -1.293 1.00 97.56 142 TYR A C 1
ATOM 1159 O O . TYR A 1 142 ? -6.014 -2.627 -0.989 1.00 97.56 142 TYR A O 1
ATOM 1167 N N . GLY A 1 143 ? -7.340 -1.597 -2.473 1.00 96.56 143 GLY A N 1
ATOM 1168 C CA . GLY A 1 143 ? -6.358 -1.471 -3.546 1.00 96.56 143 GLY A CA 1
ATOM 1169 C C . GLY A 1 143 ? -5.397 -0.303 -3.357 1.00 96.56 143 GLY A C 1
ATOM 1170 O O . GLY A 1 143 ? -5.516 0.484 -2.418 1.00 96.56 143 GLY A O 1
ATOM 1171 N N . VAL A 1 144 ? -4.452 -0.193 -4.287 1.00 94.69 144 VAL A N 1
ATOM 1172 C CA . VAL A 1 144 ? -3.464 0.894 -4.332 1.00 94.69 144 VAL A CA 1
ATOM 1173 C C . VAL A 1 144 ? -3.998 2.034 -5.199 1.00 94.69 144 VAL A C 1
ATOM 1175 O O . VAL A 1 144 ? -3.969 3.193 -4.796 1.00 94.69 144 VAL A O 1
ATOM 1178 N N . LEU A 1 145 ? -4.549 1.702 -6.371 1.00 94.81 145 LEU A N 1
ATOM 1179 C CA . LEU A 1 145 ? -5.164 2.648 -7.308 1.00 94.81 145 LEU A CA 1
ATOM 1180 C C . LEU A 1 145 ? -6.680 2.786 -7.121 1.00 94.81 145 LEU A C 1
ATOM 1182 O O . LEU A 1 145 ? -7.281 3.750 -7.592 1.00 94.81 145 LEU A O 1
ATOM 1186 N N . GLY A 1 146 ? -7.319 1.786 -6.509 1.00 95.44 146 GLY A N 1
ATOM 1187 C CA . GLY A 1 146 ? -8.774 1.727 -6.339 1.00 95.44 146 GLY A CA 1
ATOM 1188 C C . GLY A 1 146 ? -9.544 1.271 -7.587 1.00 95.44 146 GLY A C 1
ATOM 1189 O O . GLY A 1 146 ? -10.778 1.299 -7.594 1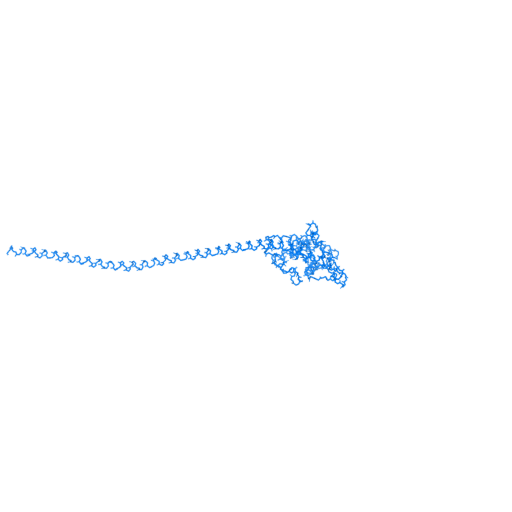.00 95.44 146 GLY A O 1
ATOM 1190 N N . ILE A 1 147 ? -8.855 0.803 -8.635 1.00 96.88 147 ILE A N 1
ATOM 1191 C CA . ILE A 1 147 ? -9.491 0.244 -9.841 1.00 96.88 147 ILE A CA 1
ATOM 1192 C C . ILE A 1 147 ? -10.215 -1.050 -9.477 1.00 96.88 147 ILE A C 1
ATOM 1194 O O . ILE A 1 147 ? -11.382 -1.244 -9.834 1.00 96.88 147 ILE A O 1
ATOM 1198 N N . LEU A 1 148 ? -9.551 -1.931 -8.726 1.00 98.06 148 LEU A N 1
ATOM 1199 C CA . LEU A 1 148 ? -10.178 -3.169 -8.280 1.00 98.06 148 LEU A CA 1
ATOM 1200 C C . LEU A 1 148 ? -11.249 -2.920 -7.226 1.00 98.06 148 LEU A C 1
ATOM 1202 O O . LEU A 1 148 ? -12.244 -3.647 -7.211 1.00 98.06 148 LEU A O 1
ATOM 1206 N N . ASP A 1 149 ? -11.127 -1.870 -6.415 1.00 98.38 149 ASP A N 1
ATOM 1207 C CA . ASP A 1 149 ? -12.214 -1.472 -5.527 1.00 98.38 149 ASP A CA 1
ATOM 1208 C C . ASP A 1 149 ? -13.450 -1.015 -6.286 1.00 98.38 149 ASP A C 1
ATOM 1210 O O . ASP A 1 149 ? -14.556 -1.443 -5.955 1.00 98.38 149 ASP A O 1
ATOM 1214 N N . ARG A 1 150 ? -13.270 -0.217 -7.343 1.00 97.19 150 ARG A N 1
ATOM 1215 C CA . ARG A 1 150 ? -14.353 0.189 -8.243 1.00 97.19 150 ARG A CA 1
ATOM 1216 C C . ARG A 1 150 ? -15.026 -1.025 -8.876 1.00 97.19 150 ARG A C 1
ATOM 1218 O O . ARG A 1 150 ? -16.254 -1.062 -8.920 1.00 97.19 150 ARG A O 1
ATOM 1225 N N . LEU A 1 151 ? -14.244 -2.001 -9.340 1.00 97.81 151 LEU A N 1
ATOM 1226 C CA . LEU A 1 151 ? -14.753 -3.220 -9.974 1.00 97.81 151 LEU A CA 1
ATOM 1227 C C . LEU A 1 151 ? -15.529 -4.112 -8.991 1.00 97.81 151 LEU A C 1
ATOM 1229 O O . LEU A 1 151 ? -16.584 -4.637 -9.334 1.00 97.81 151 LEU A O 1
ATOM 1233 N N . HIS A 1 152 ? -15.030 -4.275 -7.764 1.00 97.88 152 HIS A N 1
ATOM 1234 C CA . HIS A 1 152 ? -15.647 -5.134 -6.746 1.00 97.88 152 HIS A CA 1
ATOM 1235 C C . HIS A 1 152 ? -16.650 -4.397 -5.842 1.00 97.88 152 HIS A C 1
ATOM 1237 O O . HIS A 1 152 ? -17.236 -5.010 -4.947 1.00 97.88 152 HIS A O 1
ATOM 1243 N N . GLY A 1 153 ? -16.832 -3.090 -6.039 1.00 97.12 153 GLY A N 1
ATOM 1244 C CA . GLY A 1 153 ? -17.712 -2.236 -5.242 1.00 97.12 153 GLY A CA 1
ATOM 1245 C C . GLY A 1 153 ? -17.214 -1.946 -3.821 1.00 97.12 153 GLY A C 1
ATOM 1246 O O . GLY A 1 153 ? -18.008 -1.501 -2.987 1.00 97.12 153 GLY A O 1
ATOM 1247 N N . THR A 1 154 ? -15.933 -2.182 -3.521 1.00 97.31 154 THR A N 1
ATOM 1248 C CA . THR A 1 154 ? -15.352 -2.005 -2.178 1.00 97.31 154 THR A CA 1
ATOM 1249 C C . THR A 1 154 ? -14.965 -0.560 -1.845 1.00 97.31 154 THR A C 1
ATOM 1251 O O . THR A 1 154 ? -14.530 -0.308 -0.730 1.00 97.31 154 THR A O 1
ATOM 1254 N N . ASP A 1 155 ? -15.216 0.407 -2.732 1.00 97.38 155 ASP A N 1
ATOM 1255 C CA . ASP A 1 155 ? -15.119 1.853 -2.460 1.00 97.38 155 ASP A CA 1
ATOM 1256 C C . ASP A 1 155 ? -16.486 2.573 -2.472 1.00 97.38 155 ASP A C 1
ATOM 1258 O O . ASP A 1 155 ? -16.562 3.803 -2.429 1.00 97.38 155 ASP A O 1
ATOM 1262 N N . SER A 1 156 ? -17.599 1.834 -2.531 1.00 95.81 156 SER A N 1
ATOM 1263 C CA . SER A 1 156 ? -18.936 2.423 -2.709 1.00 95.81 156 SER A CA 1
ATOM 1264 C C . SER A 1 156 ? -19.299 3.434 -1.619 1.00 95.81 156 SER A C 1
ATOM 1266 O O . SER A 1 156 ? -19.929 4.452 -1.913 1.00 95.81 156 SER A O 1
ATOM 1268 N N . LYS A 1 157 ? -18.905 3.171 -0.362 1.00 95.00 157 LYS A N 1
ATOM 1269 C CA . LYS A 1 157 ? -19.129 4.109 0.749 1.00 95.00 157 LYS A CA 1
ATOM 1270 C C . LYS A 1 157 ? -18.188 5.306 0.677 1.00 95.00 157 LYS A C 1
ATOM 1272 O O . LYS A 1 157 ? -18.622 6.416 0.961 1.00 95.00 157 LYS A O 1
ATOM 1277 N N . PHE A 1 158 ? -16.931 5.089 0.287 1.00 96.31 158 PHE A N 1
ATOM 1278 C CA . PHE A 1 158 ? -15.924 6.145 0.177 1.00 96.31 158 PHE A CA 1
ATOM 1279 C C . PHE A 1 158 ? -16.387 7.254 -0.765 1.00 96.31 158 PHE A C 1
ATOM 1281 O O . PHE A 1 158 ? -16.375 8.424 -0.398 1.00 96.31 158 PHE A O 1
ATOM 1288 N N . ARG A 1 159 ? -16.936 6.888 -1.923 1.00 95.62 159 ARG A N 1
ATOM 1289 C CA . ARG A 1 159 ? -17.422 7.836 -2.942 1.00 95.62 159 ARG A CA 1
ATOM 1290 C C . ARG A 1 159 ? -18.561 8.744 -2.511 1.00 95.62 159 ARG A C 1
ATOM 1292 O O . ARG A 1 159 ? -18.817 9.751 -3.155 1.00 95.62 159 ARG A O 1
ATOM 1299 N N . GLN A 1 160 ? -19.279 8.354 -1.465 1.00 94.75 160 GLN A N 1
ATOM 1300 C CA . GLN A 1 160 ? -20.380 9.132 -0.900 1.00 94.75 160 GLN A CA 1
ATOM 1301 C C . GLN A 1 160 ? -19.888 10.086 0.196 1.00 94.75 160 GLN A C 1
ATOM 1303 O O . GLN A 1 160 ? -20.693 10.713 0.882 1.00 94.75 160 GLN A O 1
ATOM 1308 N N . THR A 1 161 ? -18.574 10.158 0.414 1.00 93.50 161 THR A N 1
ATOM 1309 C CA . THR A 1 161 ? -17.973 10.975 1.462 1.00 93.50 161 THR A CA 1
ATOM 1310 C C . THR A 1 161 ? -17.253 12.185 0.901 1.00 93.50 161 THR A C 1
ATOM 1312 O O . THR A 1 161 ? -16.802 12.210 -0.240 1.00 93.50 161 THR A O 1
ATOM 1315 N N . LYS A 1 162 ? -17.071 13.173 1.774 1.00 91.81 162 LYS A N 1
ATOM 1316 C CA . LYS A 1 162 ? -16.268 14.355 1.486 1.00 91.81 162 LYS A CA 1
ATOM 1317 C C . LYS A 1 162 ? -14.786 14.022 1.270 1.00 91.81 162 LYS A C 1
ATOM 1319 O O . LYS A 1 162 ? -14.111 14.728 0.534 1.00 91.81 162 LYS A O 1
ATOM 1324 N N . GLN A 1 163 ? -14.287 12.943 1.879 1.00 93.12 163 GLN A N 1
ATOM 1325 C CA . GLN A 1 163 ? -12.928 12.457 1.633 1.00 93.12 163 GLN A CA 1
ATOM 1326 C C . GLN A 1 163 ? -12.715 12.085 0.162 1.00 93.12 163 GLN A C 1
ATOM 1328 O O . GLN A 1 163 ? -11.661 12.376 -0.383 1.00 93.12 163 GLN A O 1
ATOM 1333 N N . TYR A 1 164 ? -13.733 11.541 -0.517 1.00 95.25 164 TYR A N 1
ATOM 1334 C CA . TYR A 1 164 ? -13.655 11.291 -1.960 1.00 95.25 164 TYR A CA 1
ATOM 1335 C C . TYR A 1 164 ? -13.614 12.584 -2.779 1.00 95.25 164 TYR A C 1
ATOM 1337 O O . TYR A 1 164 ? -12.848 12.667 -3.730 1.00 95.25 164 TYR A O 1
ATOM 1345 N N . GLU A 1 165 ? -14.370 13.618 -2.392 1.00 94.31 165 GLU A N 1
ATOM 1346 C CA . GLU A 1 165 ? -14.276 14.942 -3.035 1.00 94.31 165 GLU A CA 1
ATOM 1347 C C . GLU A 1 165 ? -12.866 15.540 -2.899 1.00 94.31 165 GLU A C 1
ATOM 1349 O O . GLU A 1 165 ? -12.387 16.217 -3.806 1.00 94.31 165 GLU A O 1
ATOM 1354 N N . ARG A 1 166 ? -12.194 15.270 -1.774 1.00 93.94 166 ARG A N 1
ATOM 1355 C CA . ARG A 1 166 ? -10.807 15.678 -1.505 1.00 93.94 166 ARG A CA 1
ATOM 1356 C C . ARG A 1 166 ? -9.764 14.698 -2.048 1.00 93.94 166 ARG A C 1
ATOM 1358 O O . ARG A 1 166 ? -8.581 15.018 -2.032 1.00 93.94 166 ARG A O 1
ATOM 1365 N N . HIS A 1 167 ? -10.165 13.545 -2.579 1.00 94.50 167 HIS A N 1
ATOM 1366 C CA . HIS A 1 167 ? -9.250 12.563 -3.152 1.00 94.50 167 HIS A CA 1
ATOM 1367 C C . HIS A 1 167 ? -8.832 12.968 -4.570 1.00 94.50 167 HIS A C 1
ATOM 1369 O O . HIS A 1 167 ? -9.181 12.341 -5.568 1.00 94.50 167 HIS A O 1
ATOM 1375 N N . THR A 1 168 ? -8.100 14.074 -4.647 1.00 92.12 168 THR A N 1
ATOM 1376 C CA . THR A 1 168 ? -7.567 14.656 -5.875 1.00 92.12 168 THR A CA 1
ATOM 1377 C C . THR A 1 168 ? -6.098 14.996 -5.684 1.00 92.12 168 THR A C 1
ATOM 1379 O O . THR A 1 168 ? -5.639 15.255 -4.569 1.00 92.12 168 THR A O 1
ATOM 1382 N N . LEU A 1 169 ? -5.352 15.016 -6.785 1.00 92.06 169 LEU A N 1
ATOM 1383 C CA . LEU A 1 169 ? -3.975 15.486 -6.779 1.00 92.06 169 LEU A CA 1
ATOM 1384 C C . LEU A 1 169 ? -3.965 16.992 -6.501 1.00 92.06 169 LEU A C 1
ATOM 1386 O O . LEU A 1 169 ? -4.601 17.774 -7.213 1.00 92.06 169 LEU A O 1
ATOM 1390 N N . LEU A 1 170 ? -3.264 17.390 -5.440 1.00 91.94 170 LEU A N 1
ATOM 1391 C CA . LEU A 1 170 ? -3.144 18.790 -5.061 1.00 91.94 170 LEU A CA 1
ATOM 1392 C C . LEU A 1 170 ? -2.153 19.482 -6.005 1.00 91.94 170 LEU A C 1
ATOM 1394 O O . LEU A 1 170 ? -0.969 19.157 -6.025 1.00 91.94 170 LEU A O 1
ATOM 1398 N N . THR A 1 171 ? -2.636 20.441 -6.790 1.00 91.75 171 THR A N 1
ATOM 1399 C CA . THR A 1 171 ? -1.818 21.239 -7.723 1.00 91.75 171 THR A CA 1
ATOM 1400 C C . THR A 1 171 ? -1.560 22.663 -7.231 1.00 91.75 171 THR A C 1
ATOM 1402 O O . THR A 1 171 ? -0.753 23.377 -7.822 1.00 91.75 171 THR A O 1
ATOM 1405 N N . SER A 1 172 ? -2.230 23.087 -6.157 1.00 88.88 172 SER A N 1
ATOM 1406 C CA . SER A 1 172 ? -2.087 24.413 -5.553 1.00 88.88 172 SER A CA 1
ATOM 1407 C C . SER A 1 172 ? -1.434 24.338 -4.170 1.00 88.88 172 SER A C 1
ATOM 1409 O O . SER A 1 172 ? -1.312 23.272 -3.574 1.00 88.88 172 SER A O 1
ATOM 1411 N N . LEU A 1 173 ? -1.020 25.490 -3.638 1.00 87.75 173 LEU A N 1
ATOM 1412 C CA . LEU A 1 173 ? -0.518 25.601 -2.261 1.00 87.75 173 LEU A CA 1
ATOM 1413 C C . LEU A 1 173 ? -1.643 25.765 -1.227 1.00 87.75 173 LEU A C 1
ATOM 1415 O O . LEU A 1 173 ? -1.378 25.793 -0.028 1.00 87.75 173 LEU A O 1
ATOM 1419 N N . THR A 1 174 ? -2.893 25.889 -1.677 1.00 88.69 174 THR A N 1
ATOM 1420 C CA . THR A 1 174 ? -4.055 26.033 -0.797 1.00 88.69 174 THR A CA 1
ATOM 1421 C C . THR A 1 174 ? -4.486 24.656 -0.286 1.00 88.69 174 THR A C 1
ATOM 1423 O O . THR A 1 174 ? -4.783 23.783 -1.104 1.00 88.69 174 THR A O 1
ATOM 1426 N N . PRO A 1 175 ? -4.578 24.437 1.038 1.00 88.69 175 PRO A N 1
ATOM 1427 C CA . PRO A 1 175 ? -5.023 23.161 1.588 1.00 88.69 175 PRO A CA 1
ATOM 1428 C C . PRO A 1 175 ? -6.419 22.755 1.092 1.00 88.69 175 PRO A C 1
ATOM 1430 O O . PRO A 1 175 ? -7.328 23.582 1.001 1.00 88.69 175 PRO A O 1
ATOM 1433 N N . LEU A 1 176 ? -6.639 21.455 0.858 1.00 89.12 176 LEU A N 1
ATOM 1434 C CA . LEU A 1 176 ? -7.939 20.949 0.386 1.00 89.12 176 LEU A CA 1
ATOM 1435 C C . LEU A 1 176 ? -9.092 21.163 1.373 1.00 89.12 176 LEU A C 1
ATOM 1437 O O . LEU A 1 176 ? -10.261 21.173 0.994 1.00 89.12 176 LEU A O 1
ATOM 1441 N N . THR A 1 177 ? -8.782 21.351 2.651 1.00 87.12 177 THR A N 1
ATOM 1442 C CA . THR A 1 177 ? -9.769 21.714 3.670 1.00 87.12 177 THR A CA 1
ATOM 1443 C C . THR A 1 177 ? -10.313 23.126 3.485 1.00 87.12 177 THR A C 1
ATOM 1445 O O . THR A 1 177 ? -11.430 23.391 3.917 1.00 87.12 177 THR A O 1
ATOM 1448 N N . GLU A 1 178 ? -9.545 24.018 2.858 1.00 88.94 178 GLU A N 1
ATOM 1449 C CA . GLU A 1 178 ? -9.970 25.384 2.546 1.00 88.94 178 GLU A CA 1
ATOM 1450 C C . GLU A 1 178 ? -10.668 25.452 1.190 1.00 88.94 178 GLU A C 1
ATOM 1452 O O . GLU A 1 178 ? -11.720 26.079 1.081 1.00 88.94 178 GLU A O 1
ATOM 1457 N N . SER A 1 179 ? -10.134 24.769 0.171 1.00 88.44 179 SER A N 1
ATOM 1458 C CA . SER A 1 179 ? -10.761 24.737 -1.157 1.00 88.44 179 SER A CA 1
ATOM 1459 C C . SER A 1 179 ? -12.066 23.933 -1.177 1.00 88.44 179 SER A C 1
ATOM 1461 O O . SER A 1 179 ? -12.994 24.285 -1.901 1.00 88.44 179 SER A O 1
ATOM 1463 N N . ILE A 1 180 ? -12.172 22.887 -0.349 1.00 90.44 180 ILE A N 1
ATOM 1464 C CA . ILE A 1 180 ? -13.369 22.054 -0.186 1.00 90.44 180 ILE A CA 1
ATOM 1465 C C . ILE A 1 180 ? -13.761 22.049 1.304 1.00 90.44 180 ILE A C 1
ATOM 1467 O O . ILE A 1 180 ? -13.501 21.073 2.022 1.00 90.44 180 ILE A O 1
ATOM 1471 N N . PRO A 1 181 ? -14.390 23.124 1.813 1.00 88.50 181 PRO A N 1
ATOM 1472 C CA . PRO A 1 181 ? -14.670 23.300 3.237 1.00 88.50 181 PRO A CA 1
ATOM 1473 C C . PRO A 1 181 ? -15.791 22.391 3.733 1.00 88.50 181 PRO A C 1
ATOM 1475 O O . PRO A 1 181 ? -16.699 22.028 2.985 1.00 88.50 181 PRO A O 1
ATOM 1478 N N . ASP A 1 182 ? -15.738 22.009 5.010 1.00 84.44 182 ASP A N 1
ATOM 1479 C CA . ASP A 1 182 ? -16.761 21.179 5.656 1.00 84.44 182 ASP A CA 1
ATOM 1480 C C . ASP A 1 182 ? -18.160 21.802 5.590 1.00 84.44 182 ASP A C 1
ATOM 1482 O O . ASP A 1 182 ? -18.349 23.003 5.780 1.00 84.44 182 ASP A O 1
ATOM 1486 N N . SER A 1 183 ? -19.169 20.953 5.379 1.00 77.00 183 SER A N 1
ATOM 1487 C CA . SER A 1 183 ? -20.567 21.379 5.375 1.00 77.00 183 SER A CA 1
ATOM 1488 C C . SER A 1 183 ? -20.963 21.931 6.757 1.00 77.00 183 SER A C 1
ATOM 1490 O O . SER A 1 183 ? -20.576 21.362 7.786 1.00 77.00 183 SER A O 1
ATOM 1492 N N . PRO A 1 184 ? -21.769 23.006 6.830 1.00 70.12 184 PRO A N 1
ATOM 1493 C CA . PRO A 1 184 ? -22.087 23.673 8.089 1.00 70.12 184 PRO A CA 1
ATOM 1494 C C . PRO A 1 184 ? -22.759 22.748 9.126 1.00 70.12 184 PRO A C 1
ATOM 1496 O O . PRO A 1 184 ? -23.547 21.854 8.807 1.00 70.12 184 PRO A O 1
ATOM 1499 N N . LYS A 1 185 ? -22.452 23.002 10.410 1.00 53.75 185 LYS A N 1
ATOM 1500 C CA . LYS A 1 185 ? -22.644 22.156 11.618 1.00 53.75 185 LYS A CA 1
ATOM 1501 C C . LYS A 1 185 ? -24.004 21.451 11.827 1.00 53.75 185 LYS A C 1
ATOM 1503 O O . LYS A 1 185 ? -24.076 20.562 12.680 1.00 53.75 185 LYS A O 1
ATOM 1508 N N . LYS A 1 186 ? -25.079 21.798 11.105 1.00 46.47 186 LYS A N 1
ATOM 1509 C CA . LYS A 1 186 ? -26.385 21.110 11.209 1.00 46.47 186 LYS A CA 1
ATOM 1510 C C . LYS A 1 186 ? -26.323 19.685 10.632 1.00 46.47 186 LYS A C 1
ATOM 1512 O O . LYS A 1 186 ? -26.753 18.763 11.318 1.00 46.47 186 LYS A O 1
ATOM 1517 N N . GLY A 1 187 ? -25.675 19.487 9.478 1.00 48.59 187 GLY A N 1
ATOM 1518 C CA .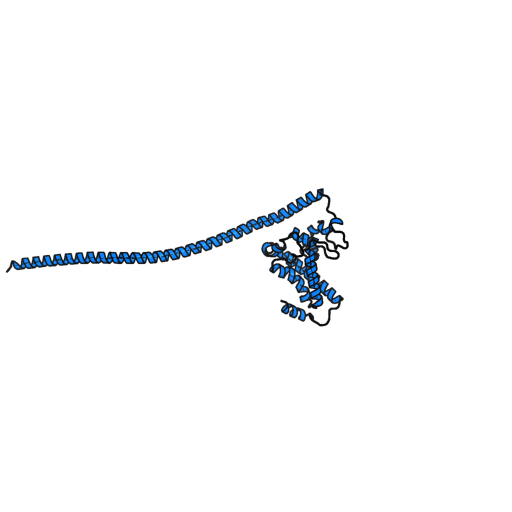 GLY A 1 187 ? -25.493 18.162 8.855 1.00 48.59 187 GLY A CA 1
ATOM 1519 C C . GLY A 1 187 ? -24.412 17.299 9.524 1.00 48.59 187 GLY A C 1
ATOM 1520 O O . GLY A 1 187 ? -24.556 16.083 9.640 1.00 48.59 187 GLY A O 1
ATOM 1521 N N . GLN A 1 188 ? -23.363 17.919 10.085 1.00 45.78 188 GLN A N 1
ATOM 1522 C CA . GLN A 1 188 ? -22.313 17.207 10.831 1.00 45.78 188 GLN A CA 1
ATOM 1523 C C . GLN A 1 188 ? -22.843 16.487 12.079 1.00 45.78 188 GLN A C 1
ATOM 1525 O O . GLN A 1 188 ? -22.321 15.434 12.430 1.00 45.78 188 GLN A O 1
ATOM 1530 N N . LYS A 1 189 ? -23.867 17.005 12.777 1.00 45.66 189 LYS A N 1
ATOM 1531 C CA . LYS A 1 189 ? -24.444 16.306 13.944 1.00 45.66 189 LYS A CA 1
ATOM 1532 C C . LYS A 1 189 ? -25.171 15.022 13.549 1.00 45.66 189 LYS A C 1
ATOM 1534 O O . LYS A 1 189 ? -25.154 14.084 14.343 1.00 45.66 189 LYS A O 1
ATOM 1539 N N . GLU A 1 190 ? -25.785 14.973 12.373 1.00 42.19 190 GLU A N 1
ATOM 1540 C CA . GLU A 1 190 ? -26.469 13.782 11.862 1.00 42.19 190 GLU A CA 1
ATOM 1541 C C . GLU A 1 190 ? -25.468 12.781 11.288 1.00 42.19 190 GLU A C 1
ATOM 1543 O O . GLU A 1 190 ? -25.399 11.669 11.808 1.00 42.19 190 GLU A O 1
ATOM 1548 N N . GLY A 1 191 ? -24.573 13.203 10.388 1.00 50.69 191 GLY A N 1
ATOM 1549 C CA . GLY A 1 191 ? -23.522 12.337 9.834 1.00 50.69 191 GLY A CA 1
ATOM 1550 C C . GLY A 1 191 ? -22.542 11.806 10.892 1.00 50.69 191 GLY A C 1
ATOM 1551 O O . GLY A 1 191 ? -22.199 10.625 10.893 1.00 50.69 191 GLY A O 1
ATOM 1552 N N . ARG A 1 192 ? -22.154 12.619 11.890 1.00 49.31 192 ARG A N 1
ATOM 1553 C CA . ARG A 1 192 ? -21.323 12.170 13.028 1.00 49.31 192 ARG A CA 1
ATOM 1554 C C . ARG A 1 192 ? -22.090 11.249 13.970 1.00 49.31 192 ARG A C 1
ATOM 1556 O O . ARG A 1 192 ? -21.476 10.374 14.572 1.00 49.31 192 ARG A O 1
ATOM 1563 N N . LYS A 1 193 ? -23.410 11.410 14.135 1.00 48.16 193 LYS A N 1
ATOM 1564 C CA . LYS A 1 193 ? -24.237 10.462 14.906 1.00 48.16 193 LYS A CA 1
ATOM 1565 C C . LYS A 1 193 ? -24.432 9.155 14.148 1.00 48.16 193 LYS A C 1
ATOM 1567 O O . LYS A 1 193 ? -24.462 8.114 14.795 1.00 48.16 193 LYS A O 1
ATOM 1572 N N . GLU A 1 194 ? -24.556 9.199 12.829 1.00 47.34 194 GLU A N 1
ATOM 1573 C CA . GLU A 1 194 ? -24.775 8.041 11.970 1.00 47.34 194 GLU A CA 1
ATOM 1574 C C . GLU A 1 194 ? -23.492 7.235 11.775 1.00 47.34 194 GLU A C 1
ATOM 1576 O O . GLU A 1 194 ? -23.470 6.070 12.158 1.00 47.34 194 GLU A O 1
ATOM 1581 N N . GLY A 1 195 ? -22.378 7.866 11.391 1.00 53.19 195 GLY A N 1
ATOM 1582 C CA . GLY A 1 195 ? -21.056 7.232 11.339 1.00 53.19 195 GLY A CA 1
ATOM 1583 C C . GLY A 1 195 ? -20.596 6.706 12.704 1.00 53.19 195 GLY A C 1
ATOM 1584 O O . GLY A 1 195 ? -20.103 5.584 12.805 1.00 53.19 195 GLY A O 1
ATOM 1585 N N . ARG A 1 196 ? -20.863 7.436 13.802 1.00 48.09 196 ARG A N 1
ATOM 1586 C CA . ARG A 1 196 ? -20.612 6.934 15.168 1.00 48.09 196 ARG A CA 1
ATOM 1587 C C . ARG A 1 196 ? -21.566 5.812 15.562 1.00 48.09 196 ARG A C 1
ATOM 1589 O O . ARG A 1 196 ? -21.179 4.989 16.377 1.00 48.09 196 ARG A O 1
ATOM 1596 N N . LYS A 1 197 ? -22.801 5.748 15.056 1.00 47.41 197 LYS A N 1
ATOM 1597 C CA . LYS A 1 197 ? -23.725 4.628 15.317 1.00 47.41 197 LYS A CA 1
ATOM 1598 C C . LYS A 1 197 ? -23.381 3.406 14.472 1.00 47.41 197 LYS A C 1
ATOM 1600 O O . LYS A 1 197 ? -23.518 2.305 14.990 1.00 47.41 197 LYS A O 1
ATOM 1605 N N . GLU A 1 198 ? -22.951 3.584 13.230 1.00 51.16 198 GLU A N 1
ATOM 1606 C CA . GLU A 1 198 ? -22.576 2.523 12.294 1.00 51.16 198 GLU A CA 1
ATOM 1607 C C . GLU A 1 198 ? -21.229 1.913 12.693 1.00 51.16 198 GLU A C 1
ATOM 1609 O O . GLU A 1 198 ? -21.196 0.736 13.041 1.00 51.16 198 GLU A O 1
ATOM 1614 N N . GLY A 1 199 ? -20.176 2.726 12.850 1.00 52.38 199 GLY A N 1
ATOM 1615 C CA . GLY A 1 199 ? -18.871 2.275 13.349 1.00 52.38 199 GLY A CA 1
ATOM 1616 C C . GLY A 1 199 ? -18.944 1.693 14.766 1.00 52.38 199 GLY A C 1
ATOM 1617 O O . GLY A 1 199 ? -18.335 0.668 15.057 1.00 52.38 199 GLY A O 1
ATOM 1618 N N . ARG A 1 200 ? -19.793 2.243 15.652 1.00 47.88 200 ARG A N 1
ATOM 1619 C CA . ARG A 1 200 ? -20.060 1.639 16.974 1.00 47.88 200 ARG A CA 1
ATOM 1620 C C . ARG A 1 200 ? -20.962 0.412 16.898 1.00 47.88 200 ARG A C 1
ATOM 1622 O O . ARG A 1 200 ? -20.960 -0.348 17.852 1.00 47.88 200 ARG A O 1
ATOM 1629 N N . LYS A 1 201 ? -21.763 0.186 15.854 1.00 49.41 201 LYS A N 1
ATOM 1630 C CA . LYS A 1 201 ? -22.550 -1.053 15.700 1.00 49.41 201 LYS A CA 1
ATOM 1631 C C . LYS A 1 201 ? -21.708 -2.159 15.073 1.00 49.41 201 LYS A C 1
ATOM 1633 O O . LYS A 1 201 ? -21.807 -3.278 15.565 1.00 49.41 201 LYS A O 1
ATOM 1638 N N . GLU A 1 202 ? -20.890 -1.866 14.066 1.00 51.56 202 GLU A N 1
ATOM 1639 C CA . GLU A 1 202 ? -19.937 -2.811 13.468 1.00 51.56 202 GLU A CA 1
ATOM 1640 C C . GLU A 1 202 ? -18.830 -3.153 14.467 1.00 51.56 202 GLU A C 1
ATOM 1642 O O . GLU A 1 202 ? -18.773 -4.297 14.919 1.00 51.56 202 GLU A O 1
ATOM 1647 N N . GLY A 1 203 ? -18.109 -2.156 14.989 1.00 48.72 203 GLY A N 1
ATOM 1648 C CA . GLY A 1 203 ? -17.064 -2.355 15.998 1.00 48.72 203 GLY A CA 1
ATOM 1649 C C . GLY A 1 203 ? -17.569 -2.977 17.310 1.00 48.72 203 GLY A C 1
ATOM 1650 O O . GLY A 1 203 ? -16.861 -3.755 17.939 1.00 48.72 203 GLY A O 1
ATOM 1651 N N . ARG A 1 204 ? -18.827 -2.736 17.728 1.00 44.72 204 ARG A N 1
ATOM 1652 C CA . ARG A 1 204 ? -19.421 -3.407 18.910 1.00 44.72 204 ARG A CA 1
ATOM 1653 C C . ARG A 1 204 ? -19.988 -4.786 18.595 1.00 44.72 204 ARG A C 1
ATOM 1655 O O . ARG A 1 204 ? -19.999 -5.621 19.494 1.00 44.72 204 ARG A O 1
ATOM 1662 N N . LYS A 1 205 ? -20.492 -5.063 17.387 1.00 48.34 205 LYS A N 1
ATOM 1663 C CA . LYS A 1 205 ? -20.887 -6.433 16.999 1.00 48.34 205 LYS A CA 1
ATOM 1664 C C . LYS A 1 205 ? -19.655 -7.320 16.880 1.00 48.34 205 LYS A C 1
ATOM 1666 O O . LYS A 1 205 ? -19.717 -8.477 17.294 1.00 48.34 205 LYS A O 1
ATOM 1671 N N . GLU A 1 206 ? -18.563 -6.770 16.369 1.00 50.62 206 GLU A N 1
ATOM 1672 C CA . GLU A 1 206 ? -17.290 -7.457 16.230 1.00 50.62 206 GLU A CA 1
ATOM 1673 C C . GLU A 1 206 ? -16.594 -7.586 17.585 1.00 50.62 206 GLU A C 1
ATOM 1675 O O . GLU A 1 206 ? -16.463 -8.710 18.063 1.00 50.62 206 GLU A O 1
ATOM 1680 N N . GLY A 1 207 ? -16.380 -6.483 18.310 1.00 45.84 207 GLY A N 1
ATOM 1681 C CA . GLY A 1 207 ? -15.775 -6.469 19.647 1.00 45.84 207 GLY A CA 1
ATOM 1682 C C . GLY A 1 207 ? -16.560 -7.245 20.718 1.00 45.84 207 GLY A C 1
ATOM 1683 O O . GLY A 1 207 ? -15.970 -7.888 21.580 1.00 45.84 207 GLY A O 1
ATOM 1684 N N . ARG A 1 208 ? -17.904 -7.292 20.666 1.00 42.44 208 ARG A N 1
ATOM 1685 C CA . ARG A 1 208 ? -18.717 -8.105 21.605 1.00 42.44 208 ARG A CA 1
ATOM 1686 C C . ARG A 1 208 ? -18.719 -9.593 21.246 1.00 42.44 208 ARG A C 1
ATOM 1688 O O . ARG A 1 208 ? -18.832 -10.431 22.143 1.00 42.44 208 ARG A O 1
ATOM 1695 N N . LYS A 1 209 ? -18.612 -9.949 19.958 1.00 48.50 209 LYS A N 1
ATOM 1696 C CA . LYS A 1 209 ? -18.362 -11.341 19.540 1.00 48.50 209 LYS A CA 1
ATOM 1697 C C . LYS A 1 209 ? -16.918 -11.752 19.854 1.00 48.50 209 LYS A C 1
ATOM 1699 O O . LYS A 1 209 ? -16.701 -12.922 20.153 1.00 48.50 209 LYS A O 1
ATOM 1704 N N . GLU A 1 210 ? -15.975 -10.816 19.795 1.00 46.09 210 GLU A N 1
ATOM 1705 C CA . GLU A 1 210 ? -14.546 -10.973 20.076 1.00 46.09 210 GLU A CA 1
ATOM 1706 C C . GLU A 1 210 ? -14.305 -11.182 21.570 1.00 46.09 210 GLU A C 1
ATOM 1708 O O . GLU A 1 210 ? -13.957 -12.298 21.931 1.00 46.09 210 GLU A O 1
ATOM 1713 N N . GLY A 1 211 ? -14.692 -10.249 22.447 1.00 46.97 211 GLY A N 1
ATOM 1714 C CA . GLY A 1 211 ? -14.520 -10.403 23.898 1.00 46.97 211 GLY A CA 1
ATOM 1715 C C . GLY A 1 211 ? -15.244 -11.626 24.481 1.00 46.97 211 GLY A C 1
ATOM 1716 O O . GLY A 1 211 ? -14.751 -12.279 25.397 1.00 46.97 211 GLY A O 1
ATOM 1717 N N . ARG A 1 212 ? -16.389 -12.032 23.906 1.00 45.81 212 ARG A N 1
ATOM 1718 C CA . ARG A 1 212 ? -17.092 -13.259 24.331 1.00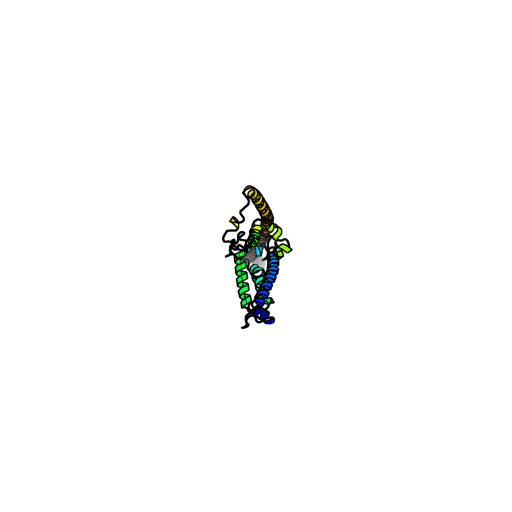 45.81 212 ARG A CA 1
ATOM 1719 C C . ARG A 1 212 ? -16.433 -14.544 23.816 1.00 45.81 212 ARG A C 1
ATOM 1721 O O . ARG A 1 212 ? -16.585 -15.586 24.451 1.00 45.81 212 ARG A O 1
ATOM 1728 N N . LYS A 1 213 ? -15.758 -14.520 22.660 1.00 53.59 213 LYS A N 1
ATOM 1729 C CA . LYS A 1 213 ? -15.030 -15.686 22.121 1.00 53.59 213 LYS A CA 1
ATOM 1730 C C . LYS A 1 213 ? -13.636 -15.804 22.730 1.00 53.59 213 LYS A C 1
ATOM 1732 O O . LYS A 1 213 ? -13.236 -16.923 23.026 1.00 53.59 213 LYS A O 1
ATOM 1737 N N . GLU A 1 214 ? -12.954 -14.685 22.928 1.00 50.38 214 GLU A N 1
ATOM 1738 C CA . GLU A 1 214 ? -11.645 -14.561 23.567 1.00 50.38 214 GLU A CA 1
ATOM 1739 C C . GLU A 1 214 ? -11.737 -14.956 25.038 1.00 50.38 214 GLU A C 1
ATOM 1741 O O . GLU A 1 214 ? -11.180 -15.987 25.396 1.00 50.38 214 GLU A O 1
ATOM 1746 N N . GLY A 1 215 ? -12.628 -14.339 25.825 1.00 49.59 215 GLY A N 1
ATOM 1747 C CA . GLY A 1 215 ? -12.851 -14.752 27.218 1.00 49.59 215 GLY A CA 1
ATOM 1748 C C . GLY A 1 215 ? -13.310 -16.212 27.366 1.00 49.59 215 GLY A C 1
ATOM 1749 O O . GLY A 1 215 ? -13.018 -16.873 28.360 1.00 49.59 215 GLY A O 1
ATOM 1750 N N . ARG A 1 216 ? -13.983 -16.785 26.353 1.00 57.44 216 ARG A N 1
ATOM 1751 C CA . ARG A 1 216 ? -14.350 -18.216 26.346 1.00 57.44 216 ARG A CA 1
ATOM 1752 C C . ARG A 1 216 ? -13.194 -19.132 25.928 1.00 57.44 216 ARG A C 1
ATOM 1754 O O . ARG A 1 216 ? -13.197 -20.289 26.343 1.00 57.44 216 ARG A O 1
ATOM 1761 N N . LYS A 1 217 ? -12.257 -18.672 25.094 1.00 59.94 217 LYS A N 1
ATOM 1762 C CA . LYS A 1 217 ? -11.043 -19.415 24.721 1.00 59.94 217 LYS A CA 1
ATOM 1763 C C . LYS A 1 217 ? -10.017 -19.351 25.847 1.00 59.94 217 LYS A C 1
ATOM 1765 O O . LYS A 1 217 ? -9.614 -20.411 26.307 1.00 59.94 217 LYS A O 1
ATOM 1770 N N . GLU A 1 218 ? -9.719 -18.161 26.358 1.00 59.84 218 GLU A N 1
ATOM 1771 C CA . GLU A 1 218 ? -8.845 -17.950 27.517 1.00 59.84 218 GLU A CA 1
ATOM 1772 C C . GLU A 1 218 ? -9.380 -18.679 28.750 1.00 59.84 218 GLU A C 1
ATOM 1774 O O . GLU A 1 218 ? -8.649 -19.428 29.389 1.00 59.84 218 GLU A O 1
ATOM 1779 N N . GLY A 1 219 ? -10.688 -18.592 29.023 1.00 60.84 219 GLY A N 1
ATOM 1780 C CA . GLY A 1 219 ? -11.307 -19.347 30.114 1.00 60.84 219 GLY A CA 1
ATOM 1781 C C . GLY A 1 219 ? -11.240 -20.869 29.927 1.00 60.84 219 GLY A C 1
ATOM 1782 O O . GLY A 1 219 ? -11.129 -21.610 30.903 1.00 60.84 219 GLY A O 1
ATOM 1783 N N . LYS A 1 220 ? -11.278 -21.373 28.684 1.00 59.12 220 LYS A N 1
ATOM 1784 C CA . LYS A 1 220 ? -11.096 -22.809 28.399 1.00 59.12 220 LYS A CA 1
ATOM 1785 C C . LYS A 1 220 ? -9.637 -23.238 28.528 1.00 59.12 220 LYS A C 1
ATOM 1787 O O . LYS A 1 220 ? -9.394 -24.307 29.080 1.00 59.12 220 LYS A O 1
ATOM 1792 N N . GLU A 1 221 ? -8.694 -22.443 28.034 1.00 60.38 221 GLU A N 1
ATOM 1793 C CA . GLU A 1 221 ? -7.260 -22.718 28.151 1.00 60.38 221 GLU A CA 1
ATOM 1794 C C . GLU A 1 221 ? -6.790 -22.643 29.600 1.00 60.38 221 GLU A C 1
ATOM 1796 O O . GLU A 1 221 ? -6.118 -23.568 30.050 1.00 60.38 221 GLU A O 1
ATOM 1801 N N . GLY A 1 222 ? -7.212 -21.623 30.351 1.00 63.97 222 GLY A N 1
ATOM 1802 C CA . GLY A 1 222 ? -6.955 -21.500 31.785 1.00 63.97 222 GLY A CA 1
ATOM 1803 C C . GLY A 1 222 ? -7.464 -22.721 32.547 1.00 63.97 222 GLY A C 1
ATOM 1804 O O . GLY A 1 222 ? -6.690 -23.395 33.220 1.00 63.97 222 GLY A O 1
ATOM 1805 N N . ARG A 1 223 ? -8.727 -23.116 32.324 1.00 64.88 223 ARG A N 1
ATOM 1806 C CA . ARG A 1 223 ? -9.312 -24.312 32.957 1.00 64.88 223 ARG A CA 1
ATOM 1807 C C . ARG A 1 223 ? -8.622 -25.614 32.539 1.00 64.88 223 ARG A C 1
ATOM 1809 O O . ARG A 1 223 ? -8.583 -26.572 33.308 1.00 64.88 223 ARG A O 1
ATOM 1816 N N . MET A 1 224 ? -8.105 -25.693 31.312 1.00 61.19 224 MET A N 1
ATOM 1817 C CA . MET A 1 224 ? -7.374 -26.868 30.829 1.00 61.19 224 MET A CA 1
ATOM 1818 C C . MET A 1 224 ? -5.961 -26.940 31.419 1.00 61.19 224 MET A C 1
ATOM 1820 O O . MET A 1 224 ? -5.513 -28.044 31.731 1.00 61.19 224 MET A O 1
ATOM 1824 N N . LYS A 1 225 ? -5.285 -25.796 31.598 1.00 66.94 225 LYS A N 1
ATOM 1825 C CA . LYS A 1 225 ? -3.995 -25.689 32.295 1.00 66.94 225 LYS A CA 1
ATOM 1826 C C . LYS A 1 225 ? -4.144 -26.071 33.765 1.00 66.94 225 LYS A C 1
ATOM 1828 O O . LYS A 1 225 ? -3.507 -27.028 34.188 1.00 66.94 225 LYS A O 1
ATOM 1833 N N . GLU A 1 226 ? -5.095 -25.464 34.468 1.00 66.00 226 GLU A N 1
ATOM 1834 C CA . GLU A 1 226 ? -5.387 -25.743 35.880 1.00 66.00 226 GLU A CA 1
ATOM 1835 C C . GLU A 1 226 ? -5.758 -27.222 36.103 1.00 66.00 226 GLU A C 1
ATOM 1837 O O . GLU A 1 226 ? -5.266 -27.882 37.015 1.00 66.00 226 GLU A O 1
ATOM 1842 N N . ARG A 1 227 ? -6.554 -27.817 35.200 1.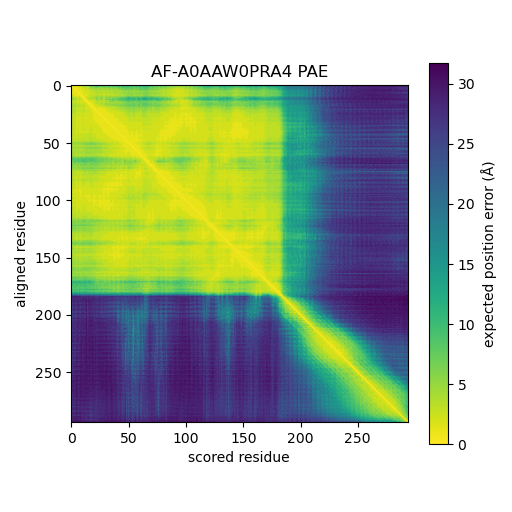00 70.62 227 ARG A N 1
ATOM 1843 C CA . ARG A 1 227 ? -6.887 -29.249 35.268 1.00 70.62 227 ARG A CA 1
ATOM 1844 C C . ARG A 1 227 ? -5.682 -30.153 34.997 1.00 70.62 227 ARG A C 1
ATOM 1846 O O . ARG A 1 227 ? -5.606 -31.229 35.586 1.00 70.62 227 ARG A O 1
ATOM 1853 N N . LYS A 1 228 ? -4.771 -29.771 34.094 1.00 69.31 228 LYS A N 1
ATOM 1854 C CA . LYS A 1 228 ? -3.533 -30.526 33.831 1.00 69.31 228 LYS A CA 1
ATOM 1855 C C . LYS A 1 228 ? -2.578 -30.444 35.021 1.00 69.31 228 LYS A C 1
ATOM 1857 O O . LYS A 1 228 ? -2.036 -31.479 35.400 1.00 69.31 228 LYS A O 1
ATOM 1862 N N . GLU A 1 229 ? -2.425 -29.264 35.613 1.00 70.12 229 GLU A N 1
ATOM 1863 C CA . GLU A 1 229 ? -1.609 -29.035 36.810 1.00 70.12 229 GLU A CA 1
ATOM 1864 C C . GLU A 1 229 ? -2.164 -29.803 38.009 1.00 70.12 229 GLU A C 1
ATOM 1866 O O . GLU A 1 229 ? -1.467 -30.664 38.540 1.00 70.12 229 GLU A O 1
ATOM 1871 N N . GLY A 1 230 ? -3.456 -29.667 38.322 1.00 73.19 230 GLY A N 1
ATOM 1872 C CA . GLY A 1 230 ? -4.080 -30.428 39.409 1.00 73.19 230 GLY A CA 1
ATOM 1873 C C . GLY A 1 230 ? -4.049 -31.949 39.190 1.00 73.19 230 GLY A C 1
ATOM 1874 O O . GLY A 1 230 ? -3.952 -32.731 40.136 1.00 73.19 230 GLY A O 1
ATOM 1875 N N . MET A 1 231 ? -4.083 -32.423 37.936 1.00 66.88 231 MET A N 1
ATOM 1876 C CA . MET A 1 231 ? -3.922 -33.852 37.634 1.00 66.88 231 MET A CA 1
ATOM 1877 C C . MET A 1 231 ? -2.469 -34.325 37.784 1.00 66.88 231 MET A C 1
ATOM 1879 O O . MET A 1 231 ? -2.250 -35.497 38.106 1.00 66.88 231 MET A O 1
ATOM 1883 N N . LYS A 1 232 ? -1.489 -33.442 37.558 1.00 71.88 232 LYS A N 1
ATOM 1884 C CA . LYS A 1 232 ? -0.065 -33.701 37.790 1.00 71.88 232 LYS A CA 1
ATOM 1885 C C . LYS A 1 232 ? 0.228 -33.754 39.291 1.00 71.88 232 LYS A C 1
ATOM 1887 O O . LYS A 1 232 ? 0.716 -34.787 39.743 1.00 71.88 232 LYS A O 1
ATOM 1892 N N . GLU A 1 233 ? -0.218 -32.760 40.056 1.00 69.19 233 GLU A N 1
ATOM 1893 C CA . GLU A 1 233 ? -0.102 -32.730 41.523 1.00 69.19 233 GLU A CA 1
ATOM 1894 C C . GLU A 1 233 ? -0.756 -33.955 42.168 1.00 69.19 233 GLU A C 1
ATOM 1896 O O . GLU A 1 233 ? -0.158 -34.640 42.992 1.00 69.19 233 GLU A O 1
ATOM 1901 N N . ARG A 1 234 ? -1.968 -34.330 41.734 1.00 69.94 234 ARG A N 1
ATOM 1902 C CA . ARG A 1 234 ? -2.655 -35.513 42.276 1.00 69.94 234 ARG A CA 1
ATOM 1903 C C . ARG A 1 234 ? -1.935 -36.823 41.942 1.00 69.94 234 ARG A C 1
ATOM 1905 O O . ARG A 1 234 ? -2.041 -37.792 42.698 1.00 69.94 234 ARG A O 1
ATOM 1912 N N . LYS A 1 235 ? -1.237 -36.896 40.803 1.00 69.06 235 LYS A N 1
ATOM 1913 C CA . LYS A 1 235 ? -0.409 -38.058 40.439 1.00 69.06 235 LYS A CA 1
ATOM 1914 C C . LYS A 1 235 ? 0.876 -38.103 41.262 1.00 69.06 235 LYS A C 1
ATOM 1916 O O . LYS A 1 235 ? 1.236 -39.196 41.693 1.00 69.06 235 LYS A O 1
ATOM 1921 N N . GLU A 1 236 ? 1.524 -36.963 41.481 1.00 67.94 236 GLU A N 1
ATOM 1922 C CA . GLU A 1 236 ? 2.718 -36.834 42.325 1.00 67.94 236 GLU A CA 1
ATOM 1923 C C . GLU A 1 236 ? 2.386 -37.166 43.783 1.00 67.94 236 GLU A C 1
ATOM 1925 O O . GLU A 1 236 ? 2.921 -38.142 44.303 1.00 67.94 236 GLU A O 1
ATOM 1930 N N . GLY A 1 237 ? 1.365 -36.542 44.374 1.00 67.38 237 GLY A N 1
ATOM 1931 C CA . GLY A 1 237 ? 0.924 -36.849 45.739 1.00 67.38 237 GLY A CA 1
ATOM 1932 C C . GLY A 1 237 ? 0.464 -38.302 45.931 1.00 67.38 237 GLY A C 1
ATOM 1933 O O . GLY A 1 237 ? 0.659 -38.893 46.992 1.00 67.38 237 GLY A O 1
ATOM 1934 N N . ARG A 1 238 ? -0.100 -38.955 44.899 1.00 69.50 238 ARG A N 1
ATOM 1935 C CA . ARG A 1 238 ? -0.437 -40.394 44.968 1.00 69.50 238 ARG A CA 1
ATOM 1936 C C . ARG A 1 238 ? 0.797 -41.295 44.880 1.00 69.50 238 ARG A C 1
ATOM 1938 O O . ARG A 1 238 ? 0.752 -42.404 45.415 1.00 69.50 238 ARG A O 1
ATOM 1945 N N . LYS A 1 239 ? 1.853 -40.876 44.177 1.00 68.44 239 LYS A N 1
ATOM 1946 C CA . LYS A 1 239 ? 3.134 -41.596 44.149 1.00 68.44 239 LYS A CA 1
ATOM 1947 C C . LYS A 1 239 ? 3.848 -41.439 45.488 1.00 68.44 239 LYS A C 1
ATOM 1949 O O . LYS A 1 239 ? 4.122 -42.459 46.112 1.00 68.44 239 LYS A O 1
ATOM 1954 N N . GLU A 1 240 ? 3.998 -40.209 45.970 1.00 65.06 240 GLU A N 1
ATOM 1955 C CA . GLU A 1 240 ? 4.605 -39.906 47.271 1.00 65.06 240 GLU A CA 1
ATOM 1956 C C . GLU A 1 240 ? 3.858 -40.589 48.417 1.00 65.06 240 GLU A C 1
ATOM 1958 O O . GLU A 1 240 ? 4.462 -41.290 49.219 1.00 65.06 240 GLU A O 1
ATOM 1963 N N . GLY A 1 241 ? 2.524 -40.514 48.449 1.00 64.19 241 GLY A N 1
ATOM 1964 C CA . GLY A 1 241 ? 1.732 -41.185 49.482 1.00 64.19 241 GLY A CA 1
ATOM 1965 C C . GLY A 1 241 ? 1.833 -42.716 49.443 1.00 64.19 241 GLY A C 1
ATOM 1966 O O . GLY A 1 241 ? 1.737 -43.373 50.481 1.00 64.19 241 GLY A O 1
ATOM 1967 N N . LYS A 1 242 ? 2.041 -43.319 48.260 1.00 62.78 242 LYS A N 1
ATOM 1968 C CA . LYS A 1 242 ? 2.281 -44.768 48.132 1.00 62.78 242 LYS A CA 1
ATOM 1969 C C . LYS A 1 242 ? 3.689 -45.157 48.569 1.00 62.78 242 LYS A C 1
ATOM 1971 O O . LYS A 1 242 ? 3.840 -46.228 49.155 1.00 62.78 242 LYS A O 1
ATOM 1976 N N . GLU A 1 243 ? 4.691 -44.345 48.259 1.00 61.47 243 GLU A N 1
ATOM 1977 C CA . GLU A 1 243 ? 6.074 -44.573 48.684 1.00 61.47 243 GLU A CA 1
ATOM 1978 C C . GLU A 1 243 ? 6.215 -44.377 50.193 1.00 61.47 243 GLU A C 1
ATOM 1980 O O . GLU A 1 243 ? 6.671 -45.299 50.867 1.00 61.47 243 GLU A O 1
ATOM 1985 N N . GLY A 1 244 ? 5.666 -43.289 50.739 1.00 57.28 244 GLY A N 1
ATOM 1986 C CA . GLY A 1 244 ? 5.610 -43.018 52.174 1.00 57.28 244 GLY A CA 1
ATOM 1987 C C . GLY A 1 244 ? 4.920 -44.136 52.958 1.00 57.28 244 GLY A C 1
ATOM 1988 O O . GLY A 1 244 ? 5.528 -44.710 53.856 1.00 57.28 244 GLY A O 1
ATOM 1989 N N . ARG A 1 245 ? 3.706 -44.563 52.559 1.00 61.28 245 ARG A N 1
ATOM 1990 C CA . ARG A 1 245 ? 3.016 -45.692 53.226 1.00 61.28 245 ARG A CA 1
ATOM 1991 C C . ARG A 1 245 ? 3.785 -47.007 53.146 1.00 61.28 245 ARG A C 1
ATOM 1993 O O . ARG A 1 245 ? 3.728 -47.801 54.083 1.00 61.28 245 ARG A O 1
ATOM 2000 N N . LYS A 1 246 ? 4.466 -47.281 52.028 1.00 58.12 246 LYS A N 1
ATOM 2001 C CA . LYS A 1 246 ? 5.294 -48.488 51.897 1.00 58.12 246 LYS A CA 1
ATOM 2002 C C . LYS A 1 246 ? 6.520 -48.416 52.797 1.00 58.12 246 LYS A C 1
ATOM 2004 O O . LYS A 1 246 ? 6.903 -49.437 53.362 1.00 58.12 246 LYS A O 1
ATOM 2009 N N . GLU A 1 247 ? 7.141 -47.251 52.917 1.00 57.47 247 GLU A N 1
ATOM 2010 C CA . GLU A 1 247 ? 8.349 -47.079 53.711 1.00 57.47 247 GLU A CA 1
ATOM 2011 C C . GLU A 1 247 ? 8.053 -47.065 55.217 1.00 57.47 247 GLU A C 1
ATOM 2013 O O . GLU A 1 247 ? 8.705 -47.800 55.964 1.00 57.47 247 GLU A O 1
ATOM 2018 N N . GLU A 1 248 ? 7.029 -46.325 55.656 1.00 56.53 248 GLU A N 1
ATOM 2019 C CA . GLU A 1 248 ? 6.551 -46.326 57.045 1.00 56.53 248 GLU A CA 1
ATOM 2020 C C . GLU A 1 248 ? 6.022 -47.696 57.452 1.00 56.53 248 GLU A C 1
ATOM 2022 O O . GLU A 1 248 ? 6.517 -48.270 58.421 1.00 56.53 248 GLU A O 1
ATOM 2027 N N . GLY A 1 249 ? 5.117 -48.290 56.666 1.00 55.94 249 GLY A N 1
ATOM 2028 C CA . GLY A 1 249 ? 4.555 -49.606 56.977 1.00 55.94 249 GLY A CA 1
ATOM 2029 C C . GLY A 1 249 ? 5.623 -50.703 57.050 1.00 55.94 249 GLY A C 1
ATOM 2030 O O . GLY A 1 249 ? 5.554 -51.601 57.890 1.00 55.94 249 GLY A O 1
ATOM 2031 N N . ARG A 1 250 ? 6.679 -50.615 56.226 1.00 56.44 250 ARG A N 1
ATOM 2032 C CA . ARG A 1 250 ? 7.818 -51.548 56.285 1.00 56.44 250 ARG A CA 1
ATOM 2033 C C . ARG A 1 250 ? 8.717 -51.295 57.497 1.00 56.44 250 ARG A C 1
ATOM 2035 O O . ARG A 1 250 ? 9.276 -52.253 58.037 1.00 56.44 250 ARG A O 1
ATOM 2042 N N . LYS A 1 251 ? 8.884 -50.041 57.928 1.00 59.06 251 LYS A N 1
ATOM 2043 C CA . LYS A 1 251 ? 9.663 -49.678 59.125 1.00 59.06 251 LYS A CA 1
ATOM 2044 C C . LYS A 1 251 ? 8.926 -50.064 60.413 1.00 59.06 251 LYS A C 1
ATOM 2046 O O . LYS A 1 251 ? 9.558 -50.657 61.290 1.00 59.06 251 LYS A O 1
ATOM 2051 N N . GLU A 1 252 ? 7.626 -49.796 60.509 1.00 57.44 252 GLU A N 1
ATOM 2052 C CA . GLU A 1 252 ? 6.788 -50.154 61.661 1.00 57.44 252 GLU A CA 1
ATOM 2053 C C . GLU A 1 252 ? 6.582 -51.662 61.771 1.00 57.44 252 GLU A C 1
ATOM 2055 O O . GLU A 1 252 ? 6.960 -52.246 62.788 1.00 57.44 252 GLU A O 1
ATOM 2060 N N . GLY A 1 253 ? 6.147 -52.331 60.697 1.00 56.06 253 GLY A N 1
ATOM 2061 C CA . GLY A 1 253 ? 5.929 -53.781 60.712 1.00 56.06 253 GLY A CA 1
ATOM 2062 C C . GLY A 1 253 ? 7.198 -54.579 61.040 1.00 56.06 253 GLY A C 1
ATOM 2063 O O . GLY A 1 253 ? 7.150 -55.604 61.722 1.00 56.06 253 GLY A O 1
ATOM 2064 N N . ARG A 1 254 ? 8.383 -54.089 60.639 1.00 55.44 254 ARG A N 1
ATOM 2065 C CA . ARG A 1 254 ? 9.667 -54.716 61.004 1.00 55.44 254 ARG A CA 1
ATOM 2066 C C . ARG A 1 254 ? 10.040 -54.496 62.474 1.00 55.44 254 ARG A C 1
ATOM 2068 O O . ARG A 1 254 ? 10.717 -55.354 63.049 1.00 55.44 254 ARG A O 1
ATOM 2075 N N . LYS A 1 255 ? 9.649 -53.369 63.076 1.00 60.03 255 LYS A N 1
ATOM 2076 C CA . LYS A 1 255 ? 9.869 -53.086 64.504 1.00 60.03 255 LYS A CA 1
ATOM 2077 C C . LYS A 1 255 ? 8.899 -53.886 65.376 1.00 60.03 255 LYS A C 1
ATOM 2079 O O . LYS A 1 255 ? 9.362 -54.532 66.317 1.00 60.03 255 LYS A O 1
ATOM 2084 N N . GLU A 1 256 ? 7.612 -53.904 65.038 1.00 60.22 256 GLU A N 1
ATOM 2085 C CA . GLU A 1 256 ? 6.585 -54.655 65.772 1.00 60.22 256 GLU A CA 1
ATOM 2086 C C . GLU A 1 256 ? 6.795 -56.164 65.669 1.00 60.22 256 GLU A C 1
ATOM 2088 O O . GLU A 1 256 ? 6.921 -56.826 66.698 1.00 60.22 256 GLU A O 1
ATOM 2093 N N . GLY A 1 257 ? 7.009 -56.701 64.462 1.00 58.62 257 GLY A N 1
ATOM 2094 C CA . GLY A 1 257 ? 7.240 -58.137 64.279 1.00 58.62 257 GLY A CA 1
ATOM 2095 C C . GLY A 1 257 ? 8.499 -58.654 64.993 1.00 58.62 257 GLY A C 1
ATOM 2096 O O . GLY A 1 257 ? 8.534 -59.790 65.471 1.00 58.62 257 GLY A O 1
ATOM 2097 N N . LYS A 1 258 ? 9.544 -57.821 65.144 1.00 57.69 258 LYS A N 1
ATOM 2098 C CA . LYS A 1 258 ? 10.719 -58.161 65.975 1.00 57.69 258 LYS A CA 1
ATOM 2099 C C . LYS A 1 258 ? 10.396 -58.178 67.470 1.00 57.69 258 LYS A C 1
ATOM 2101 O O . LYS A 1 258 ? 11.036 -58.930 68.209 1.00 57.69 258 LYS A O 1
ATOM 2106 N N . LYS A 1 259 ? 9.475 -57.327 67.922 1.00 63.34 259 LYS A N 1
ATOM 2107 C CA . LYS A 1 259 ? 9.079 -57.205 69.328 1.00 63.34 259 LYS A CA 1
ATOM 2108 C C . LYS A 1 259 ? 8.164 -58.368 69.723 1.00 63.34 259 LYS A C 1
ATOM 2110 O O . LYS A 1 259 ? 8.471 -59.041 70.705 1.00 63.34 259 LYS A O 1
ATOM 2115 N N . GLU A 1 260 ? 7.167 -58.689 68.897 1.00 65.00 260 GLU A N 1
ATOM 2116 C CA . GLU A 1 260 ? 6.272 -59.839 69.095 1.00 65.00 260 GLU A CA 1
ATOM 2117 C C . GLU A 1 260 ? 7.020 -61.172 69.077 1.00 65.00 260 GLU A C 1
ATOM 2119 O O . GLU A 1 260 ? 6.918 -61.928 70.041 1.00 65.00 260 GLU A O 1
ATOM 2124 N N . ARG A 1 261 ? 7.871 -61.439 68.071 1.00 64.00 261 ARG A N 1
ATOM 2125 C CA . ARG A 1 261 ? 8.655 -62.693 68.028 1.00 64.00 261 ARG A CA 1
ATOM 2126 C C . ARG A 1 261 ? 9.541 -62.885 69.259 1.00 64.00 261 ARG A C 1
ATOM 2128 O O . ARG A 1 261 ? 9.723 -64.010 69.725 1.00 64.00 261 ARG A O 1
ATOM 2135 N N . LYS A 1 262 ? 10.112 -61.802 69.802 1.00 62.19 262 LYS A N 1
ATOM 2136 C CA . LYS A 1 262 ? 10.890 -61.863 71.050 1.00 62.19 262 LYS A CA 1
ATOM 2137 C C . LYS A 1 262 ? 10.005 -62.182 72.253 1.00 62.19 262 LYS A C 1
ATOM 2139 O O . LYS A 1 262 ? 10.451 -62.891 73.156 1.00 62.19 262 LYS A O 1
ATOM 2144 N N . GLU A 1 263 ? 8.787 -61.656 72.293 1.00 65.62 263 GLU A N 1
ATOM 2145 C CA . GLU A 1 263 ? 7.870 -61.855 73.410 1.00 65.62 263 GLU A CA 1
ATOM 2146 C C . GLU A 1 263 ? 7.222 -63.247 73.390 1.00 65.62 263 GLU A C 1
ATOM 2148 O O . GLU A 1 263 ? 7.218 -63.927 74.422 1.00 65.62 263 GLU A O 1
ATOM 2153 N N . GLU A 1 264 ? 6.766 -63.713 72.225 1.00 66.75 264 GLU A N 1
ATOM 2154 C CA . GLU A 1 264 ? 6.255 -65.073 72.026 1.00 66.75 264 GLU A 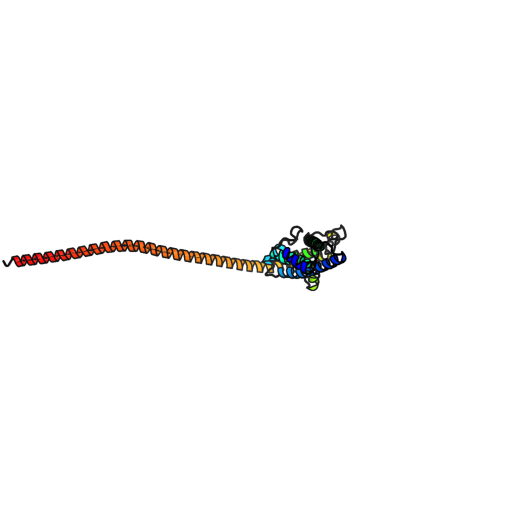CA 1
ATOM 2155 C C . GLU A 1 264 ? 7.328 -66.118 72.314 1.00 66.75 264 GLU A C 1
ATOM 2157 O O . GLU A 1 264 ? 7.113 -66.981 73.166 1.00 66.75 264 GLU A O 1
ATOM 2162 N N . GLY A 1 265 ? 8.531 -65.974 71.744 1.00 65.06 265 GLY A N 1
ATOM 2163 C CA . GLY A 1 265 ? 9.637 -66.896 72.018 1.00 65.06 265 GLY A CA 1
ATOM 2164 C C . GLY A 1 265 ? 10.013 -66.947 73.507 1.00 65.06 265 GLY A C 1
ATOM 2165 O O . GLY A 1 265 ? 10.387 -67.997 74.037 1.00 65.06 265 GLY A O 1
ATOM 2166 N N . ARG A 1 266 ? 9.859 -65.834 74.242 1.00 64.81 266 ARG A N 1
ATOM 2167 C CA . ARG A 1 266 ? 10.075 -65.794 75.699 1.00 64.81 266 ARG A CA 1
ATOM 2168 C C . ARG A 1 266 ? 8.940 -66.473 76.474 1.00 64.81 266 ARG A C 1
ATOM 2170 O O . ARG A 1 266 ? 9.211 -67.106 77.499 1.00 64.81 266 ARG A O 1
ATOM 2177 N N . LYS A 1 267 ? 7.686 -66.349 76.025 1.00 69.94 267 LYS A N 1
ATOM 2178 C CA . LYS A 1 267 ? 6.514 -67.021 76.620 1.00 69.94 267 LYS A CA 1
ATOM 2179 C C . LYS A 1 267 ? 6.566 -68.532 76.383 1.00 69.94 267 LYS A C 1
ATOM 2181 O O . LYS A 1 267 ? 6.313 -69.295 77.316 1.00 69.94 267 LYS A O 1
ATOM 2186 N N . GLU A 1 268 ? 6.964 -68.957 75.192 1.00 69.06 268 GLU A N 1
ATOM 2187 C CA . GLU A 1 268 ? 7.065 -70.363 74.804 1.00 69.06 268 GLU A CA 1
ATOM 2188 C C . GLU A 1 268 ? 8.190 -71.079 75.564 1.00 69.06 268 GLU A C 1
ATOM 2190 O O . GLU A 1 268 ? 7.925 -72.051 76.275 1.00 69.06 268 GLU A O 1
ATOM 2195 N N . ARG A 1 269 ? 9.397 -70.488 75.614 1.00 68.75 269 ARG A N 1
ATOM 2196 C CA . ARG A 1 269 ? 10.505 -70.991 76.454 1.00 68.75 269 ARG A CA 1
ATOM 2197 C C . ARG A 1 269 ? 10.137 -71.089 77.938 1.00 68.75 269 ARG A C 1
ATOM 2199 O O . ARG A 1 269 ? 10.604 -71.983 78.644 1.00 68.75 269 ARG A O 1
ATOM 2206 N N . LYS A 1 270 ? 9.298 -70.179 78.454 1.00 66.88 270 LYS A N 1
ATOM 2207 C CA . LYS A 1 270 ? 8.779 -70.262 79.835 1.00 66.88 270 LYS A CA 1
ATOM 2208 C C . LYS A 1 270 ? 7.790 -71.421 80.013 1.00 66.88 270 LYS A C 1
ATOM 2210 O O . LYS A 1 270 ? 7.782 -72.027 81.088 1.00 66.88 270 LYS A O 1
ATOM 2215 N N . LYS A 1 271 ? 6.953 -71.723 79.013 1.00 70.25 271 LYS A N 1
ATOM 2216 C CA . LYS A 1 271 ? 6.014 -72.857 79.045 1.00 70.25 271 LYS A CA 1
ATOM 2217 C C . LYS A 1 271 ? 6.755 -74.194 78.972 1.00 70.25 271 LYS A C 1
ATOM 2219 O O . LYS A 1 271 ? 6.469 -75.055 79.804 1.00 70.25 271 LYS A O 1
ATOM 2224 N N . GLU A 1 272 ? 7.739 -74.334 78.085 1.00 70.62 272 GLU A N 1
ATOM 2225 C CA . GLU A 1 272 ? 8.592 -75.531 78.006 1.00 70.62 272 GLU A CA 1
ATOM 2226 C C . GLU A 1 272 ? 9.334 -75.787 79.315 1.00 70.62 272 GLU A C 1
ATOM 2228 O O . GLU A 1 272 ? 9.178 -76.852 79.909 1.00 70.62 272 GLU A O 1
ATOM 2233 N N . ARG A 1 273 ? 10.012 -74.769 79.867 1.00 71.50 273 ARG A N 1
ATOM 2234 C CA . ARG A 1 273 ? 10.689 -74.892 81.171 1.00 71.50 273 ARG A CA 1
ATOM 2235 C C . ARG A 1 273 ? 9.738 -75.302 82.298 1.00 71.50 273 ARG A C 1
ATOM 2237 O O . ARG A 1 273 ? 10.130 -76.021 83.216 1.00 71.50 273 ARG A O 1
ATOM 2244 N N . LYS A 1 274 ? 8.476 -74.850 82.272 1.00 69.19 274 LYS A N 1
ATOM 2245 C CA . LYS A 1 274 ? 7.454 -75.287 83.241 1.00 69.19 274 LYS A CA 1
ATOM 2246 C C . LYS A 1 274 ? 7.030 -76.743 83.016 1.00 69.19 274 LYS A C 1
ATOM 2248 O O . LYS A 1 274 ? 6.797 -77.432 84.011 1.00 69.19 274 LYS A O 1
ATOM 2253 N N . LYS A 1 275 ? 6.925 -77.205 81.765 1.00 72.31 275 LYS A N 1
ATOM 2254 C CA . LYS A 1 275 ? 6.638 -78.608 81.414 1.00 72.31 275 LYS A CA 1
ATOM 2255 C C . LYS A 1 275 ? 7.772 -79.530 81.867 1.00 72.31 275 LYS A C 1
ATOM 2257 O O . LYS A 1 275 ? 7.502 -80.417 82.673 1.00 72.31 275 LYS A O 1
ATOM 2262 N N . GLU A 1 276 ? 9.021 -79.237 81.504 1.00 72.19 276 GLU A N 1
ATOM 2263 C CA . GLU A 1 276 ? 10.196 -80.002 81.957 1.00 72.19 276 GLU A CA 1
ATOM 2264 C C . GLU A 1 276 ? 10.275 -80.071 83.486 1.00 72.19 276 GLU A C 1
ATOM 2266 O O . GLU A 1 276 ? 10.512 -81.124 84.076 1.00 72.19 276 GLU A O 1
ATOM 2271 N N . ARG A 1 277 ? 10.019 -78.951 84.179 1.00 71.88 277 ARG A N 1
ATOM 2272 C CA . ARG A 1 277 ? 10.047 -78.919 85.650 1.00 71.88 277 ARG A CA 1
ATOM 2273 C C . ARG A 1 277 ? 8.926 -79.757 86.274 1.00 71.88 277 ARG A C 1
ATOM 2275 O O . ARG A 1 277 ? 9.110 -80.287 87.372 1.00 71.88 277 ARG A O 1
ATOM 2282 N N . LYS A 1 278 ? 7.768 -79.879 85.612 1.00 72.44 278 LYS A N 1
ATOM 2283 C CA . LYS A 1 278 ? 6.678 -80.775 86.034 1.00 72.44 278 LYS A CA 1
ATOM 2284 C C . LYS A 1 278 ? 7.033 -82.240 85.778 1.00 72.44 278 LYS A C 1
ATOM 2286 O O . LYS A 1 278 ? 6.772 -83.059 86.657 1.00 72.44 278 LYS A O 1
ATOM 2291 N N . GLU A 1 279 ? 7.656 -82.563 84.649 1.00 73.31 279 GLU A N 1
ATOM 2292 C CA . GLU A 1 279 ? 8.127 -83.921 84.355 1.00 73.31 279 GLU A CA 1
ATOM 2293 C C . GLU A 1 279 ? 9.217 -84.368 85.323 1.00 73.31 279 GLU A C 1
ATOM 2295 O O . GLU A 1 279 ? 9.034 -85.382 85.990 1.00 73.31 279 GLU A O 1
ATOM 2300 N N . ARG A 1 280 ? 10.248 -83.547 85.562 1.00 71.44 280 ARG A N 1
ATOM 2301 C CA . ARG A 1 280 ? 11.274 -83.827 86.585 1.00 71.44 280 ARG A CA 1
ATOM 2302 C C . ARG A 1 280 ? 10.676 -84.042 87.979 1.00 71.44 280 ARG A C 1
ATOM 2304 O O . ARG A 1 280 ? 11.169 -84.858 88.754 1.00 71.44 280 ARG A O 1
ATOM 2311 N N . LYS A 1 281 ? 9.597 -83.325 88.331 1.00 70.25 281 LYS A N 1
ATOM 2312 C CA . LYS A 1 281 ? 8.864 -83.538 89.596 1.00 70.25 281 LYS A CA 1
ATOM 2313 C C . LYS A 1 281 ? 8.091 -84.861 89.610 1.00 70.25 281 LYS A C 1
ATOM 2315 O O . LYS A 1 281 ? 8.079 -85.523 90.647 1.00 70.25 281 LYS A O 1
ATOM 2320 N N . LYS A 1 282 ? 7.450 -85.247 88.501 1.00 71.44 282 LYS A N 1
ATOM 2321 C CA . LYS A 1 282 ? 6.786 -86.556 88.362 1.00 71.44 282 LYS A CA 1
ATOM 2322 C C . LYS A 1 282 ? 7.802 -87.693 88.441 1.00 71.44 282 LYS A C 1
ATOM 2324 O O . LYS A 1 282 ? 7.567 -88.653 89.165 1.00 71.44 282 LYS A O 1
ATOM 2329 N N . GLU A 1 283 ? 8.948 -87.543 87.790 1.00 69.31 283 GLU A N 1
ATOM 2330 C CA . GLU A 1 283 ? 10.039 -88.514 87.798 1.00 69.31 283 GLU A CA 1
ATOM 2331 C C . GLU A 1 283 ? 10.664 -88.657 89.196 1.00 69.31 283 GLU A C 1
ATOM 2333 O O . GLU A 1 283 ? 10.808 -89.771 89.694 1.00 69.31 283 GLU A O 1
ATOM 2338 N N . ARG A 1 284 ? 10.902 -87.543 89.911 1.00 66.25 284 ARG A N 1
ATOM 2339 C CA . ARG A 1 284 ? 11.304 -87.566 91.333 1.00 66.25 284 ARG A CA 1
ATOM 2340 C C . ARG A 1 284 ? 10.276 -88.260 92.231 1.00 66.25 284 ARG A C 1
ATOM 2342 O O . ARG A 1 284 ? 10.670 -88.989 93.136 1.00 66.25 284 ARG A O 1
ATOM 2349 N N . LYS A 1 285 ? 8.971 -88.053 92.003 1.00 6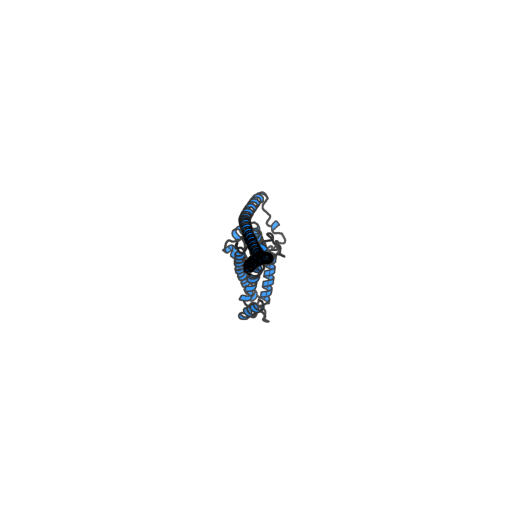4.50 285 LYS A N 1
ATOM 2350 C CA . LYS A 1 285 ? 7.912 -88.770 92.739 1.00 64.50 285 LYS A CA 1
ATOM 2351 C C . LYS A 1 285 ? 7.886 -90.264 92.397 1.00 64.50 285 LYS A C 1
ATOM 2353 O O . LYS A 1 285 ? 7.690 -91.065 93.303 1.00 64.50 285 LYS A O 1
ATOM 2358 N N . LYS A 1 286 ? 8.121 -90.643 91.135 1.00 64.50 286 LYS A N 1
ATOM 2359 C CA . LYS A 1 286 ? 8.253 -92.046 90.705 1.00 64.50 286 LYS A CA 1
ATOM 2360 C C . LYS A 1 286 ? 9.456 -92.714 91.378 1.00 64.50 286 LYS A C 1
ATOM 2362 O O . LYS A 1 286 ? 9.294 -93.766 91.979 1.00 64.50 286 LYS A O 1
ATOM 2367 N N . ARG A 1 287 ? 10.620 -92.050 91.388 1.00 61.47 287 ARG A N 1
ATOM 2368 C CA . ARG A 1 287 ? 11.824 -92.516 92.100 1.00 61.47 287 ARG A CA 1
ATOM 2369 C C . ARG A 1 287 ? 11.597 -92.673 93.608 1.00 61.47 287 ARG A C 1
ATOM 2371 O O . ARG A 1 287 ? 12.006 -93.680 94.162 1.00 61.47 287 ARG A O 1
ATOM 2378 N N . ARG A 1 288 ? 10.887 -91.737 94.255 1.00 59.78 288 ARG A N 1
ATOM 2379 C CA . ARG A 1 288 ? 10.510 -91.848 95.680 1.00 59.78 288 ARG A CA 1
ATOM 2380 C C . ARG A 1 288 ? 9.521 -92.981 95.981 1.00 59.78 288 ARG A C 1
ATOM 2382 O O . ARG A 1 288 ? 9.537 -93.501 97.085 1.00 59.78 288 ARG A O 1
ATOM 2389 N N . LYS A 1 289 ? 8.662 -93.359 95.027 1.00 58.88 289 LYS A N 1
ATOM 2390 C CA . LYS A 1 289 ? 7.779 -94.529 95.168 1.00 58.88 289 LYS A CA 1
ATOM 2391 C C . LYS A 1 289 ? 8.525 -95.851 94.951 1.00 58.88 289 LYS A C 1
ATOM 2393 O O . LYS A 1 289 ? 8.192 -96.823 95.610 1.00 58.88 289 LYS A O 1
ATOM 2398 N N . LEU A 1 290 ? 9.547 -95.878 94.088 1.00 57.00 290 LEU A N 1
ATOM 2399 C CA . LEU A 1 290 ? 10.430 -97.044 93.937 1.00 57.00 290 LEU A CA 1
ATOM 24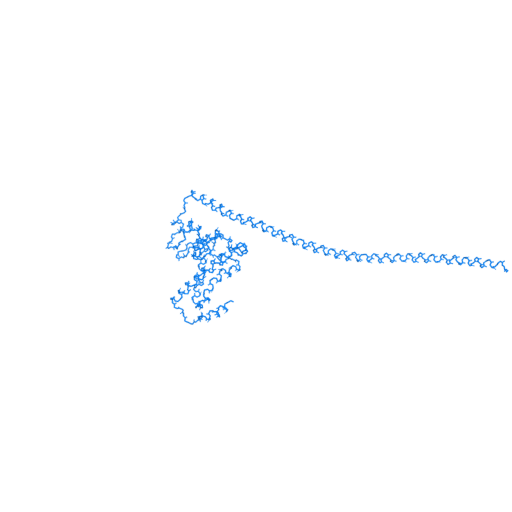00 C C . LEU A 1 290 ? 11.385 -97.246 95.130 1.00 57.00 290 LEU A C 1
ATOM 2402 O O . LEU A 1 290 ? 11.818 -98.365 95.360 1.00 57.00 290 LEU A O 1
ATOM 2406 N N . SER A 1 291 ? 11.684 -96.207 95.917 1.00 57.19 291 SER A N 1
ATOM 2407 C CA . SER A 1 291 ? 12.510 -96.307 97.134 1.00 57.19 291 SER A CA 1
ATOM 2408 C C . SER A 1 291 ? 11.724 -96.674 98.407 1.00 57.19 291 SER A C 1
ATOM 2410 O O . SER A 1 291 ? 12.200 -96.416 99.504 1.00 57.19 291 SER A O 1
ATOM 2412 N N . HIS A 1 292 ? 10.493 -97.178 98.282 1.00 55.94 292 HIS A N 1
ATOM 2413 C CA . HIS A 1 292 ? 9.700 -97.745 99.391 1.00 55.94 292 HIS A CA 1
ATOM 2414 C C . HIS A 1 292 ? 9.452 -99.254 99.215 1.00 55.94 292 HIS A C 1
ATOM 2416 O O . HIS A 1 292 ? 8.662 -99.842 99.943 1.00 55.94 292 HIS A O 1
ATOM 2422 N N . TRP A 1 293 ? 10.126 -99.870 98.240 1.00 53.66 293 TRP A N 1
ATOM 2423 C CA . TRP A 1 293 ? 10.104 -101.308 97.957 1.00 53.66 293 TRP A CA 1
ATOM 2424 C C . TRP A 1 293 ? 11.540 -101.818 97.737 1.00 53.66 293 TRP A C 1
ATOM 2426 O O . TRP A 1 293 ? 11.856 -102.449 96.729 1.00 53.66 293 TRP A O 1
ATOM 2436 N N . LYS A 1 294 ? 12.424 -101.444 98.667 1.00 42.75 294 LYS A N 1
ATOM 2437 C CA . LYS A 1 294 ? 13.720 -102.055 98.978 1.00 42.75 294 LYS A CA 1
ATOM 2438 C C . LYS A 1 294 ? 14.084 -101.683 100.405 1.00 42.75 294 LYS A C 1
ATOM 2440 O O . LYS A 1 294 ? 13.957 -100.476 100.713 1.00 42.75 294 LYS A O 1
#

Organism: NCBI:txid88201

Secondary structure (DSSP, 8-state):
-HHHHHHHHHTTS-TT-SSPPPHHHHHHHHHHHHHHHHHHHHHHHHHHTSHHHIIIIITTGGG-SS--GGGTT-S-HHHIIIIIIHHHHHHHHHHT--HHHHHHHHHHHHHHHHHHTS----TTS--THHHHHHHHHSSS--SSSSHHHHHHTTTTTGGGSHHHHH-S---SSS-HHHHSPPPPHHHHHHHHHHHHHHHHHHHHHHHHHHHHHHHHHHHHHHHHHHHHHHHHHHHHHHHHHHHHHHHHHHHHHHHHHHHHHHHHHHHHHHHHHHHHHHHHHHHHHHHHHHTT--

Mean predicted aligned error: 15.16 Å

Radius of gyration: 44.98 Å; Cα contacts (8 Å, |Δi|>4): 261; chains: 1; bounding box: 52×128×123 Å

Foldseek 3Di:
DVVVLLVLLVVQADQADPDDDDPVVLVVLLVQLQVLLQVQLLVLQLVCLPLVNVVPWVVQLLPDLQFALVCLQRTHPVSCVRNPVCSQPVSCSVNSHHNVSSVVSVVVSSVLSSQLRHCDQDAPHFHVLLVSVCSNQVQARRGSVCPVCVVVVRCVVVCVDVSVVVRDHHNDPDGPCVVSPDDDPVVCVVVVVVSCVVCCVVVVVSVVVVCVVVCVVCVVVVVVVVVVVVVVVVVVVVVVVVVVCVVVVVVVCVVVVVVVVVVVVVVVVVVVVVVVVVVVVVVVVVVVVVVVVD

Sequence (294 aa):
MVVAAYHLMSYRGQPCGPELPTFHWALLELTGFVIIEEVLFYYSHRLFHHPSLYKVYHKQHHEWTAPIGIVCIYAHPLEHVISNMFPVAIGPVLLGSHISTTCLWYCLALVSTTVSHCGYHLPFLPSPEFHDFHHLRFNQCYGVLGILDRLHGTDSKFRQTKQYERHTLLTSLTPLTESIPDSPKKGQKEGRKEGRKEGRKEGRKEGRKEGRKEGRKEGKEGRMKERKEGMKERKEGRKEGKEGRKEEGRKEGRKEGKKERKEEGRKERKKERKKERKERKKERKKRRKLSHWK

InterPro domains:
  IPR006694 Fatty acid hydroxylase [PF04116] (33-154)
  IPR050307 Sterol desaturase-related [PTHR11863] (3-202)